Protein AF-A0A840QM75-F1 (afdb_monomer_lite)

pLDDT: mean 70.47, std 17.27, range [31.11, 94.31]

Structure (mmCIF, N/CA/C/O backbone):
data_AF-A0A840QM75-F1
#
_entry.id   AF-A0A840QM75-F1
#
loop_
_atom_site.group_PDB
_atom_site.id
_atom_site.type_symbol
_atom_site.label_atom_id
_atom_site.label_alt_id
_atom_site.label_comp_id
_atom_site.label_asym_id
_atom_site.label_entity_id
_atom_site.label_seq_id
_atom_site.pdbx_PDB_ins_code
_atom_site.Cartn_x
_atom_site.Cartn_y
_atom_site.Cartn_z
_atom_site.occupancy
_atom_site.B_iso_or_equiv
_atom_site.auth_seq_id
_atom_site.auth_comp_id
_atom_site.auth_asym_id
_atom_site.auth_atom_id
_atom_site.pdbx_PDB_model_num
ATOM 1 N N . MET A 1 1 ? 11.261 9.818 5.698 1.00 54.28 1 MET A N 1
ATOM 2 C CA . MET A 1 1 ? 11.121 9.812 4.223 1.00 54.28 1 MET A CA 1
ATOM 3 C C . MET A 1 1 ? 12.035 8.718 3.693 1.00 54.28 1 MET A C 1
ATOM 5 O O . MET A 1 1 ? 13.195 8.725 4.080 1.00 54.28 1 MET A O 1
ATOM 9 N N . GLY A 1 2 ? 11.526 7.773 2.901 1.00 76.62 2 GLY A N 1
ATOM 10 C CA . GLY A 1 2 ? 12.298 6.655 2.336 1.00 76.62 2 GLY A CA 1
ATOM 11 C C . GLY A 1 2 ? 11.976 6.458 0.852 1.00 76.62 2 GLY A C 1
ATOM 12 O O . GLY A 1 2 ? 10.960 6.966 0.381 1.00 76.62 2 GLY A O 1
ATOM 13 N N . GLU A 1 3 ? 12.840 5.756 0.117 1.00 79.50 3 GLU A N 1
ATOM 14 C CA . GLU A 1 3 ? 12.657 5.434 -1.305 1.00 79.50 3 GLU A CA 1
ATOM 15 C C . GLU A 1 3 ? 12.757 3.918 -1.502 1.00 79.50 3 GLU A C 1
ATOM 17 O O . GLU A 1 3 ? 13.750 3.307 -1.110 1.00 79.50 3 GLU A O 1
ATOM 22 N N . ALA A 1 4 ? 11.742 3.316 -2.125 1.00 74.31 4 ALA A N 1
ATOM 23 C CA . ALA A 1 4 ? 11.781 1.917 -2.533 1.00 74.31 4 ALA A CA 1
ATOM 24 C C . ALA A 1 4 ? 12.223 1.822 -3.996 1.00 74.31 4 ALA A C 1
ATOM 26 O O . ALA A 1 4 ? 11.721 2.548 -4.856 1.00 74.31 4 ALA A O 1
ATOM 27 N N . LYS A 1 5 ? 13.144 0.899 -4.293 1.00 66.38 5 LYS A N 1
ATOM 28 C CA . LYS A 1 5 ? 13.636 0.677 -5.665 1.00 66.38 5 LYS A CA 1
ATOM 29 C C . LYS A 1 5 ? 12.573 0.069 -6.581 1.00 66.38 5 LYS A C 1
ATOM 31 O O . LYS A 1 5 ? 12.618 0.270 -7.791 1.00 66.38 5 LYS A O 1
ATOM 36 N N . THR A 1 6 ? 11.646 -0.695 -6.014 1.00 67.06 6 THR A N 1
ATOM 37 C CA . THR A 1 6 ? 10.520 -1.320 -6.713 1.00 67.06 6 THR A CA 1
ATOM 38 C C . THR A 1 6 ? 9.292 -1.271 -5.806 1.00 67.06 6 THR A C 1
ATOM 40 O O . THR A 1 6 ? 9.453 -1.105 -4.594 1.00 67.06 6 THR A O 1
ATOM 43 N N . PRO A 1 7 ? 8.074 -1.461 -6.348 1.00 66.25 7 PRO A N 1
ATOM 44 C CA . PRO A 1 7 ? 6.885 -1.585 -5.518 1.00 66.25 7 PRO A CA 1
ATOM 45 C C . PRO A 1 7 ? 7.049 -2.650 -4.431 1.00 66.25 7 PRO A C 1
ATOM 47 O O . PRO A 1 7 ? 6.578 -2.445 -3.322 1.00 66.25 7 PRO A O 1
ATOM 50 N N . PHE A 1 8 ? 7.726 -3.770 -4.724 1.00 68.38 8 PHE A N 1
ATOM 51 C CA . PHE A 1 8 ? 7.884 -4.903 -3.798 1.00 68.38 8 PHE A CA 1
ATOM 52 C C . PHE A 1 8 ? 8.501 -4.474 -2.459 1.00 68.38 8 PHE A C 1
ATOM 54 O O . PHE A 1 8 ? 7.972 -4.795 -1.400 1.00 68.38 8 PHE A O 1
ATOM 61 N N . TYR A 1 9 ? 9.530 -3.626 -2.519 1.00 78.25 9 TYR A N 1
ATOM 62 C CA . TYR A 1 9 ? 10.220 -3.077 -1.350 1.00 78.25 9 TYR A CA 1
ATOM 63 C C . TYR A 1 9 ? 9.449 -1.951 -0.632 1.00 78.25 9 TYR A C 1
ATOM 65 O O . TYR A 1 9 ? 9.949 -1.384 0.336 1.00 78.25 9 TYR A O 1
ATOM 73 N N . LEU A 1 10 ? 8.237 -1.583 -1.075 1.00 83.88 10 LEU A N 1
ATOM 74 C CA . LEU A 1 10 ? 7.395 -0.642 -0.322 1.00 83.88 10 LEU A CA 1
ATOM 75 C C . LEU A 1 10 ? 6.934 -1.243 1.005 1.00 83.88 10 LEU A C 1
ATOM 77 O O . LEU A 1 10 ? 6.820 -0.511 1.987 1.00 83.88 10 LEU A O 1
ATOM 81 N N . CYS A 1 11 ? 6.691 -2.555 1.042 1.00 86.75 11 CYS A N 1
ATOM 82 C CA . CYS A 1 11 ? 6.293 -3.240 2.268 1.00 86.75 11 CYS A CA 1
ATOM 83 C C . CYS A 1 11 ? 7.378 -3.119 3.344 1.00 86.75 11 CYS A C 1
ATOM 85 O O . CYS A 1 11 ? 7.044 -2.896 4.507 1.00 86.75 11 CYS A O 1
ATOM 87 N N . ASP A 1 12 ? 8.650 -3.139 2.939 1.00 87.94 12 ASP A N 1
ATOM 88 C CA . ASP A 1 12 ? 9.770 -3.021 3.872 1.00 87.94 12 ASP A CA 1
ATOM 89 C C . ASP A 1 12 ? 9.846 -1.647 4.537 1.00 87.94 12 ASP A C 1
ATOM 91 O O . ASP A 1 12 ? 10.151 -1.502 5.718 1.00 87.94 12 ASP A O 1
ATOM 95 N N . LEU A 1 13 ? 9.509 -0.606 3.775 1.00 89.50 13 LEU A N 1
ATOM 96 C CA . LEU A 1 13 ? 9.488 0.764 4.281 1.00 89.50 13 LEU A CA 1
ATOM 97 C C . LEU A 1 13 ? 8.277 1.053 5.169 1.00 89.50 13 LEU A C 1
ATOM 99 O O . LEU A 1 13 ? 8.357 1.904 6.056 1.00 89.50 13 LEU A O 1
ATOM 103 N N . ILE A 1 14 ? 7.134 0.433 4.873 1.00 90.69 14 ILE A N 1
ATOM 104 C CA . ILE A 1 14 ? 5.858 0.770 5.510 1.00 90.69 14 ILE A CA 1
ATOM 105 C C . ILE A 1 14 ? 5.626 -0.098 6.744 1.00 90.69 14 ILE A C 1
ATOM 107 O O . ILE A 1 14 ? 5.245 0.444 7.786 1.00 90.69 14 ILE A O 1
ATOM 111 N N . PHE A 1 15 ? 5.849 -1.410 6.631 1.00 91.00 15 PHE A N 1
ATOM 112 C CA . PHE A 1 15 ? 5.485 -2.397 7.646 1.00 91.00 15 PHE A CA 1
ATOM 113 C C . PHE A 1 15 ? 6.669 -2.827 8.514 1.00 91.00 15 PHE A C 1
ATOM 115 O O . PHE A 1 15 ? 6.565 -2.715 9.734 1.00 91.00 15 PHE A O 1
ATOM 122 N N . HIS A 1 16 ? 7.766 -3.307 7.920 1.00 90.94 16 HIS A N 1
ATOM 123 C CA . HIS A 1 16 ? 8.949 -3.782 8.653 1.00 90.94 16 HIS A CA 1
ATOM 124 C C . HIS A 1 16 ? 10.148 -3.966 7.714 1.00 90.94 16 HIS A C 1
ATOM 126 O O . HIS A 1 16 ? 9.944 -4.489 6.634 1.00 90.94 16 HIS A O 1
ATOM 132 N N . GLU A 1 17 ? 11.380 -3.644 8.120 1.00 88.50 17 GLU A N 1
ATOM 133 C CA . GLU A 1 17 ? 12.551 -3.654 7.218 1.00 88.50 17 GLU A CA 1
ATOM 134 C C . GLU A 1 17 ? 12.818 -4.993 6.501 1.00 88.50 17 GLU A C 1
ATOM 136 O O . GLU A 1 17 ? 13.170 -4.978 5.327 1.00 88.50 17 GLU A O 1
ATOM 141 N N . ASP A 1 18 ? 12.553 -6.123 7.161 1.00 84.81 18 ASP A N 1
ATOM 142 C CA . ASP A 1 18 ? 12.696 -7.478 6.595 1.00 84.81 18 ASP A CA 1
ATOM 143 C C . ASP A 1 18 ? 11.363 -8.099 6.116 1.00 84.81 18 ASP A C 1
ATOM 145 O O . ASP A 1 18 ? 11.198 -9.324 6.089 1.00 84.81 18 ASP A O 1
ATOM 149 N N . PHE A 1 19 ? 10.344 -7.289 5.808 1.00 86.88 19 PHE A N 1
ATOM 150 C CA . PHE A 1 19 ? 9.016 -7.810 5.457 1.00 86.88 19 PHE A CA 1
ATOM 151 C C . PHE A 1 19 ? 9.061 -8.698 4.207 1.00 86.88 19 PHE A C 1
ATOM 153 O O . PHE A 1 19 ? 8.427 -9.753 4.171 1.00 86.88 19 PHE A O 1
ATOM 160 N N . THR A 1 20 ? 9.810 -8.290 3.186 1.00 81.25 20 THR A N 1
ATOM 161 C CA . THR A 1 20 ? 9.957 -9.028 1.929 1.00 81.25 20 THR A CA 1
ATOM 162 C C . THR A 1 20 ? 10.817 -10.283 2.051 1.00 81.25 20 THR A C 1
ATOM 164 O O . THR A 1 20 ? 10.651 -11.191 1.236 1.00 81.25 20 THR A O 1
ATOM 167 N N . ASP A 1 21 ? 11.668 -10.363 3.077 1.00 80.31 21 ASP A N 1
ATOM 168 C CA . ASP A 1 21 ? 12.481 -11.543 3.392 1.00 80.31 21 ASP A CA 1
ATOM 169 C C . ASP A 1 21 ? 11.693 -12.600 4.184 1.00 80.31 21 ASP A C 1
ATOM 171 O O . ASP A 1 21 ? 12.084 -13.767 4.257 1.00 80.31 21 ASP A O 1
ATOM 175 N N . CYS A 1 22 ? 10.554 -12.220 4.767 1.00 78.38 22 CYS A N 1
ATOM 176 C CA . CYS A 1 22 ? 9.654 -13.169 5.404 1.00 78.38 22 CYS A CA 1
ATOM 177 C C . CYS A 1 22 ? 8.962 -14.026 4.331 1.00 78.38 22 CYS A C 1
ATOM 179 O O . CYS A 1 22 ? 8.285 -13.499 3.455 1.00 78.38 22 CYS A O 1
ATOM 181 N N . GLU A 1 23 ? 9.063 -15.352 4.419 1.00 73.62 23 GLU A N 1
ATOM 182 C CA . GLU A 1 23 ? 8.322 -16.266 3.530 1.00 73.62 23 GLU A CA 1
ATOM 183 C C . GLU A 1 23 ? 6.980 -16.722 4.133 1.00 73.62 23 GLU A C 1
ATOM 185 O O . GLU A 1 23 ? 6.118 -17.242 3.423 1.00 73.62 23 GLU A O 1
ATOM 190 N N . ASP A 1 24 ? 6.797 -16.539 5.446 1.00 80.44 24 ASP A N 1
ATOM 191 C CA . ASP A 1 24 ? 5.627 -17.011 6.185 1.00 80.44 24 ASP A CA 1
ATOM 192 C C . ASP A 1 24 ? 4.460 -15.999 6.149 1.00 80.44 24 ASP A C 1
ATOM 194 O O . ASP A 1 24 ? 4.571 -14.898 6.704 1.00 80.44 24 ASP A O 1
ATOM 198 N N . PRO A 1 25 ? 3.294 -16.371 5.582 1.00 77.00 25 PRO A N 1
ATOM 199 C CA . PRO A 1 25 ? 2.142 -15.478 5.503 1.00 77.00 25 PRO A CA 1
ATOM 200 C C . PRO A 1 25 ? 1.595 -15.045 6.865 1.00 77.00 25 PRO A C 1
ATOM 202 O O . PRO A 1 25 ? 1.055 -13.947 6.976 1.00 77.00 25 PRO A O 1
ATOM 205 N N . VAL A 1 26 ? 1.700 -15.879 7.908 1.00 82.69 26 VAL A N 1
ATOM 206 C CA . VAL A 1 26 ? 1.201 -15.513 9.247 1.00 82.69 26 VAL A CA 1
ATOM 207 C C . VAL A 1 26 ? 2.016 -14.355 9.809 1.00 82.69 26 VAL A C 1
ATOM 209 O O . VAL A 1 26 ? 1.450 -13.378 10.300 1.00 82.69 26 VAL A O 1
ATOM 212 N N . THR A 1 27 ? 3.335 -14.430 9.666 1.00 83.50 27 THR A N 1
ATOM 213 C CA . THR A 1 27 ? 4.270 -13.375 10.058 1.00 83.50 27 THR A CA 1
ATOM 214 C C . THR A 1 27 ? 3.973 -12.072 9.317 1.00 83.50 27 THR A C 1
ATOM 216 O O . THR A 1 27 ? 3.893 -11.023 9.957 1.00 83.50 27 THR A O 1
ATOM 219 N N . TRP A 1 28 ? 3.684 -12.122 8.009 1.00 83.38 28 TRP A N 1
ATOM 220 C CA . TRP A 1 28 ? 3.250 -10.938 7.250 1.00 83.38 28 TRP A CA 1
ATOM 221 C C . TRP A 1 28 ? 2.020 -10.270 7.855 1.00 83.38 28 TRP A C 1
ATOM 223 O O . TRP A 1 28 ? 2.021 -9.056 8.064 1.00 83.38 28 TRP A O 1
ATOM 233 N N . TYR A 1 29 ? 0.978 -11.048 8.162 1.00 85.31 29 TYR A N 1
ATOM 234 C CA . TYR A 1 29 ? -0.235 -10.501 8.767 1.00 85.31 29 TYR A CA 1
ATOM 235 C C . TYR A 1 29 ? 0.043 -9.870 10.126 1.00 85.31 29 TYR A C 1
ATOM 237 O O . TYR A 1 29 ? -0.463 -8.784 10.391 1.00 85.31 29 TYR A O 1
ATOM 245 N N . VAL A 1 30 ? 0.854 -10.504 10.976 1.00 88.00 30 VAL A N 1
ATOM 246 C CA . VAL A 1 30 ? 1.191 -9.958 12.300 1.00 88.00 30 VAL A CA 1
ATOM 247 C C . VAL A 1 30 ? 1.934 -8.627 12.173 1.00 88.00 30 VAL A C 1
ATOM 249 O O . VAL A 1 30 ? 1.530 -7.647 12.801 1.00 88.00 30 VAL A O 1
ATOM 252 N N . LEU A 1 31 ? 2.976 -8.566 11.337 1.00 90.38 31 LEU A N 1
ATOM 253 C CA . LEU A 1 31 ? 3.756 -7.344 11.108 1.00 90.38 31 LEU A CA 1
ATOM 254 C C . LEU A 1 31 ? 2.877 -6.218 10.554 1.00 90.38 31 LEU A C 1
ATOM 256 O O . LEU A 1 31 ? 2.885 -5.100 11.071 1.00 90.38 31 LEU A O 1
ATOM 260 N N . MET A 1 32 ? 2.065 -6.533 9.546 1.00 91.12 32 MET A N 1
ATOM 261 C CA . MET A 1 32 ? 1.150 -5.583 8.928 1.00 91.12 32 MET A CA 1
ATOM 262 C C . MET A 1 32 ? 0.103 -5.083 9.928 1.00 91.12 32 MET A C 1
ATOM 264 O O . MET A 1 32 ? -0.016 -3.879 10.121 1.00 91.12 32 MET A O 1
ATOM 268 N N . ILE A 1 33 ? -0.627 -5.970 10.612 1.00 91.50 33 ILE A N 1
ATOM 269 C CA . ILE A 1 33 ? -1.680 -5.585 11.565 1.00 91.50 33 ILE A CA 1
ATOM 270 C C . ILE A 1 33 ? -1.129 -4.720 12.694 1.00 91.50 33 ILE A C 1
ATOM 272 O O . ILE A 1 33 ? -1.751 -3.712 13.032 1.00 91.50 33 ILE A O 1
ATOM 276 N N . ASN A 1 34 ? 0.031 -5.069 13.256 1.00 92.44 34 ASN A N 1
ATOM 277 C CA . ASN A 1 34 ? 0.660 -4.258 14.298 1.00 92.44 34 ASN A CA 1
ATOM 278 C C . ASN A 1 34 ? 0.951 -2.847 13.787 1.00 92.44 34 ASN A C 1
ATOM 280 O O . ASN A 1 34 ? 0.574 -1.867 14.425 1.00 92.44 34 ASN A O 1
ATOM 284 N N . ARG A 1 35 ? 1.508 -2.731 12.581 1.00 94.25 35 ARG A N 1
ATOM 285 C CA . ARG A 1 35 ? 1.777 -1.426 11.985 1.00 94.25 35 ARG A CA 1
ATOM 286 C C . ARG A 1 35 ? 0.509 -0.625 11.690 1.00 94.25 35 ARG A C 1
ATOM 288 O O . ARG A 1 35 ? 0.469 0.580 11.921 1.00 94.25 35 ARG A O 1
ATOM 295 N N . LEU A 1 36 ? -0.538 -1.268 11.178 1.00 94.31 36 LEU A N 1
ATOM 296 C CA . LEU A 1 36 ? -1.817 -0.604 10.910 1.00 94.31 36 LEU A CA 1
ATOM 297 C C . LEU A 1 36 ? -2.470 -0.104 12.206 1.00 94.31 36 LEU A C 1
ATOM 299 O O . LEU A 1 36 ? -3.080 0.966 12.207 1.00 94.31 36 LEU A O 1
ATOM 303 N N . ARG A 1 37 ? -2.298 -0.830 13.319 1.00 93.19 37 ARG A N 1
ATOM 304 C CA . ARG A 1 37 ? -2.719 -0.376 14.652 1.00 93.19 37 ARG A CA 1
ATOM 305 C C . ARG A 1 37 ? -1.968 0.878 15.093 1.00 93.19 37 ARG A C 1
ATOM 307 O O . ARG A 1 37 ? -2.617 1.773 15.623 1.00 93.19 37 ARG A O 1
ATOM 314 N N . ASP A 1 38 ? -0.672 1.008 14.806 1.00 92.94 38 ASP A N 1
ATOM 315 C CA . ASP A 1 38 ? 0.080 2.243 15.094 1.00 92.94 38 ASP A CA 1
ATOM 316 C C . ASP A 1 38 ? -0.483 3.454 14.328 1.00 92.94 38 ASP A C 1
ATOM 318 O O . ASP A 1 38 ? -0.658 4.543 14.890 1.00 92.94 38 ASP A O 1
ATOM 322 N N . PHE A 1 39 ? -0.807 3.272 13.041 1.00 92.50 39 PHE A N 1
ATOM 323 C CA . PHE A 1 39 ? -1.455 4.314 12.233 1.00 92.50 39 PHE A CA 1
ATOM 324 C C . PHE A 1 39 ? -2.821 4.698 12.813 1.00 92.50 39 PHE A C 1
ATOM 326 O O . PHE A 1 39 ? -3.123 5.883 12.964 1.00 92.50 39 PHE A O 1
ATOM 333 N N . ALA A 1 40 ? -3.625 3.705 13.194 1.00 91.12 40 ALA A N 1
ATOM 334 C CA . ALA A 1 40 ? -4.932 3.919 13.803 1.00 91.12 40 ALA A CA 1
ATOM 335 C C . ALA A 1 40 ? -4.835 4.617 15.173 1.00 91.12 40 ALA A C 1
ATOM 337 O O . ALA A 1 40 ? -5.616 5.525 15.460 1.00 91.12 40 ALA A O 1
ATOM 338 N N . ALA A 1 41 ? -3.848 4.264 15.999 1.00 88.38 41 ALA A N 1
ATOM 339 C CA . ALA A 1 41 ? -3.582 4.930 17.273 1.00 88.38 41 ALA A CA 1
ATOM 340 C C . ALA A 1 41 ? -3.219 6.409 17.067 1.00 88.38 41 ALA A C 1
ATOM 342 O O . ALA A 1 41 ? -3.746 7.277 17.759 1.00 88.38 41 ALA A O 1
ATOM 343 N N . THR A 1 42 ? -2.411 6.714 16.048 1.00 88.06 42 THR A N 1
ATOM 344 C CA . THR A 1 42 ? -2.087 8.102 15.672 1.00 88.06 42 THR A CA 1
ATOM 345 C C . THR A 1 42 ? -3.341 8.880 15.249 1.00 88.06 42 THR A C 1
ATOM 347 O O . THR A 1 42 ? -3.502 10.040 15.616 1.00 88.06 42 THR A O 1
ATOM 350 N N . ALA A 1 43 ? -4.264 8.246 14.518 1.00 86.88 43 ALA A N 1
ATOM 351 C CA . ALA A 1 43 ? -5.556 8.846 14.164 1.00 86.88 43 ALA A CA 1
ATOM 352 C C . ALA A 1 43 ? -6.433 9.114 15.397 1.00 86.88 43 ALA A C 1
ATOM 354 O O . ALA A 1 43 ? -7.102 10.140 15.484 1.00 86.88 43 ALA A O 1
ATOM 355 N N . SER A 1 44 ? -6.386 8.206 16.372 1.00 83.56 44 SER A N 1
ATOM 356 C CA . SER A 1 44 ? -7.158 8.307 17.615 1.00 83.56 44 SER A CA 1
ATOM 357 C C . SER A 1 44 ? -6.729 9.514 18.444 1.00 83.56 44 SER A C 1
ATOM 359 O O . SER A 1 44 ? -7.572 10.191 19.024 1.00 83.56 44 SER A O 1
ATOM 361 N N . MET A 1 45 ? -5.432 9.852 18.430 1.00 83.50 45 MET A N 1
ATOM 362 C CA . MET A 1 45 ? -4.927 11.098 19.024 1.00 83.50 45 MET A CA 1
ATOM 363 C C . MET A 1 45 ? -5.531 12.351 18.370 1.00 83.50 45 MET A C 1
ATOM 365 O O . MET A 1 45 ? -5.636 13.387 19.018 1.00 83.50 45 MET A O 1
ATOM 369 N N . ASN A 1 46 ? -5.969 12.249 17.112 1.00 83.50 46 ASN A N 1
ATOM 370 C CA . ASN A 1 46 ? -6.684 13.297 16.382 1.00 83.50 46 ASN A CA 1
ATOM 371 C C . ASN A 1 46 ? -8.211 13.144 16.469 1.00 83.50 46 ASN A C 1
ATOM 373 O O . ASN A 1 46 ? -8.923 13.708 15.641 1.00 83.50 46 ASN A O 1
ATOM 377 N N . GLN A 1 47 ? -8.714 12.371 17.440 1.00 85.56 47 GLN A N 1
ATOM 378 C CA . GLN A 1 47 ? -10.142 12.109 17.640 1.00 85.56 47 GLN A CA 1
ATOM 379 C C . GLN A 1 47 ? -10.820 11.389 16.458 1.00 85.56 47 GLN A C 1
ATOM 381 O O . GLN A 1 47 ? -12.039 11.453 16.294 1.00 85.56 47 GLN A O 1
ATOM 386 N N . GLU A 1 48 ? -10.058 10.682 15.621 1.00 88.50 48 GLU A N 1
ATOM 387 C CA . GLU A 1 48 ? -10.601 9.925 14.496 1.00 88.50 48 GLU A CA 1
ATOM 388 C C . GLU A 1 48 ? -10.781 8.442 14.851 1.00 88.50 48 GLU A C 1
ATOM 390 O O . GLU A 1 48 ? -9.852 7.750 15.275 1.00 88.50 48 GLU A O 1
ATOM 395 N N . ARG A 1 49 ? -11.982 7.919 14.602 1.00 89.50 49 ARG A N 1
ATOM 396 C CA . ARG A 1 49 ? -12.281 6.491 14.606 1.00 89.50 49 ARG A CA 1
ATOM 397 C C . ARG A 1 49 ? -11.748 5.831 13.344 1.00 89.50 49 ARG A C 1
ATOM 399 O O . ARG A 1 49 ? -12.024 6.274 12.221 1.00 89.50 49 ARG A O 1
ATOM 406 N N . VAL A 1 50 ? -11.043 4.730 13.547 1.00 91.81 50 VAL A N 1
ATOM 407 C CA . VAL A 1 50 ? -10.449 3.894 12.514 1.00 91.81 50 VAL A CA 1
ATOM 408 C C . VAL A 1 50 ? -10.830 2.449 12.786 1.00 91.81 50 VAL A C 1
ATOM 410 O O . VAL A 1 50 ? -10.648 1.942 13.892 1.00 91.81 50 VAL A O 1
ATOM 413 N N . LEU A 1 51 ? -11.334 1.785 11.753 1.00 92.44 51 LEU A N 1
ATOM 414 C CA . LEU A 1 51 ? -11.602 0.356 11.741 1.00 92.44 51 LEU A CA 1
ATOM 415 C C . LEU A 1 51 ? -10.527 -0.343 10.918 1.00 92.44 51 LEU A C 1
ATOM 417 O O . LEU A 1 51 ? -10.244 0.070 9.791 1.00 92.44 51 LEU A O 1
ATOM 421 N N . ILE A 1 52 ? -9.965 -1.422 11.454 1.00 91.81 52 ILE A N 1
ATOM 422 C CA . ILE A 1 52 ? -9.043 -2.292 10.722 1.00 91.81 52 ILE A CA 1
ATOM 423 C C . ILE A 1 52 ? -9.730 -3.630 10.496 1.00 91.81 52 ILE A C 1
ATOM 425 O O . ILE A 1 52 ? -10.139 -4.298 11.449 1.00 91.81 52 ILE A O 1
ATOM 429 N N . TYR A 1 53 ? -9.824 -4.020 9.231 1.00 89.31 53 TYR A N 1
ATOM 430 C CA . TYR A 1 53 ? -10.335 -5.319 8.815 1.00 89.31 53 TYR A CA 1
ATOM 431 C C . TYR A 1 53 ? -9.198 -6.215 8.345 1.00 89.31 53 TYR A C 1
ATOM 433 O O . TYR A 1 53 ? -8.267 -5.744 7.696 1.00 89.31 53 TYR A O 1
ATOM 441 N N . ASP A 1 54 ? -9.296 -7.506 8.625 1.00 84.12 54 ASP A N 1
ATOM 442 C CA . ASP A 1 54 ? -8.490 -8.545 7.992 1.00 84.12 54 ASP A CA 1
ATOM 443 C C . ASP A 1 54 ? -9.352 -9.379 7.021 1.00 84.12 54 ASP A C 1
ATOM 445 O O . ASP A 1 54 ? -10.466 -9.001 6.646 1.00 84.12 54 ASP A O 1
ATOM 449 N N . ALA A 1 55 ? -8.839 -10.534 6.589 1.00 74.19 55 ALA A N 1
ATOM 450 C CA . ALA A 1 55 ? -9.581 -11.457 5.733 1.00 74.19 55 ALA A CA 1
ATOM 451 C C . ALA A 1 55 ? -10.821 -12.088 6.397 1.00 74.19 55 ALA A C 1
ATOM 453 O O . ALA A 1 55 ? -11.685 -12.612 5.693 1.00 74.19 55 ALA A O 1
ATOM 454 N N . LYS A 1 56 ? -10.910 -12.074 7.730 1.00 78.56 56 LYS A N 1
ATOM 455 C CA . LYS A 1 56 ? -11.959 -12.726 8.523 1.00 78.56 56 LYS A CA 1
ATOM 456 C C . LYS A 1 56 ? -12.980 -11.743 9.091 1.00 78.56 56 LYS A C 1
ATOM 458 O O . LYS A 1 56 ? -14.094 -12.163 9.398 1.00 78.56 56 LYS A O 1
ATOM 463 N N . GLY A 1 57 ? -12.647 -10.461 9.206 1.00 81.06 57 GLY A N 1
ATOM 464 C CA . GLY A 1 57 ? -13.571 -9.429 9.662 1.00 81.06 57 GLY A CA 1
ATOM 465 C C . GLY A 1 57 ? -12.873 -8.264 10.351 1.00 81.06 57 GLY A C 1
ATOM 466 O O . GLY A 1 57 ? -11.726 -7.944 10.064 1.00 81.06 57 GLY A O 1
ATOM 467 N N . LEU A 1 58 ? -13.602 -7.592 11.243 1.00 87.00 58 LEU A N 1
ATOM 468 C CA . LEU A 1 58 ? -13.077 -6.486 12.040 1.00 87.00 58 LEU A CA 1
ATOM 469 C C . LEU A 1 58 ? -12.111 -7.026 13.106 1.00 87.00 58 LEU A C 1
ATOM 471 O O . LEU A 1 58 ? -12.496 -7.875 13.908 1.00 87.00 58 LEU A O 1
ATOM 475 N N . VAL A 1 59 ? -10.883 -6.509 13.140 1.00 88.56 59 VAL A N 1
ATOM 476 C CA . VAL A 1 59 ? -9.827 -6.940 14.082 1.00 88.56 59 VAL A CA 1
ATOM 477 C C . VAL A 1 59 ? -9.331 -5.832 15.005 1.00 88.56 59 VAL A C 1
ATOM 479 O O . VAL A 1 59 ? -8.574 -6.094 15.947 1.00 88.56 59 VAL A O 1
ATOM 482 N N . TYR A 1 60 ? -9.718 -4.589 14.728 1.00 89.00 60 TYR A N 1
ATOM 483 C CA . TYR A 1 60 ? -9.417 -3.444 15.575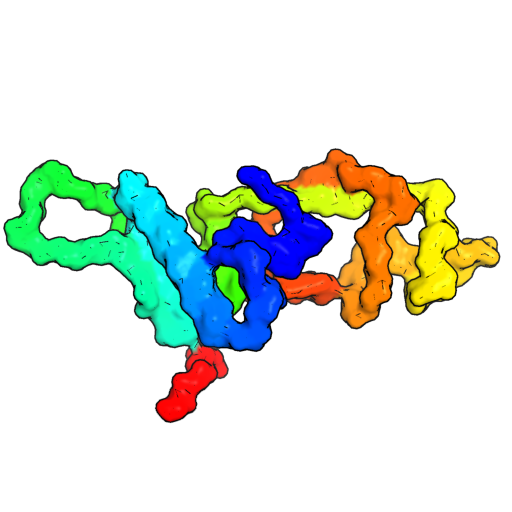 1.00 89.00 60 TYR A CA 1
ATOM 484 C C . TYR A 1 60 ? -10.404 -2.305 15.314 1.00 89.00 60 TYR A C 1
ATOM 486 O O . TYR A 1 60 ? -10.711 -2.006 14.160 1.00 89.00 60 TYR A O 1
ATOM 494 N N . ASP A 1 61 ? -10.860 -1.665 16.384 1.00 89.69 61 ASP A N 1
ATOM 495 C CA . ASP A 1 61 ? -11.686 -0.459 16.368 1.00 89.69 61 ASP A CA 1
ATOM 496 C C . ASP A 1 61 ? -11.105 0.499 17.403 1.00 89.69 61 ASP A C 1
ATOM 498 O O . ASP A 1 61 ? -10.893 0.112 18.553 1.00 89.69 61 ASP A O 1
ATOM 502 N N . THR A 1 62 ? -10.803 1.727 16.990 1.00 86.12 62 THR A N 1
ATOM 503 C CA . THR A 1 62 ? -10.276 2.742 17.907 1.00 86.12 62 THR A CA 1
ATOM 504 C C . THR A 1 62 ? -11.349 3.443 18.719 1.00 86.12 62 THR A C 1
ATOM 506 O O . THR A 1 62 ? -11.010 4.222 19.607 1.00 86.12 62 THR A O 1
ATOM 509 N N . ALA A 1 63 ? -12.632 3.189 18.446 1.00 78.56 63 ALA A N 1
ATOM 510 C CA . ALA A 1 63 ? -13.673 3.556 19.387 1.00 78.56 63 ALA A CA 1
ATOM 511 C C . ALA A 1 63 ? -13.455 2.742 20.665 1.00 78.56 63 ALA A C 1
ATOM 513 O O . ALA A 1 63 ? -13.833 1.573 20.747 1.00 78.56 63 ALA A O 1
ATOM 514 N N . THR A 1 64 ? -12.812 3.354 21.657 1.00 63.75 64 THR A N 1
ATOM 515 C CA . THR A 1 64 ? -12.753 2.802 23.003 1.00 63.75 64 THR A CA 1
ATOM 516 C C . THR A 1 64 ? -14.197 2.537 23.439 1.00 63.75 64 THR A C 1
ATOM 518 O O . THR A 1 64 ? -15.035 3.437 23.311 1.00 63.75 64 THR A O 1
ATOM 521 N N . PRO A 1 65 ? -14.543 1.327 23.903 1.00 50.94 65 PRO A N 1
ATOM 522 C CA . PRO A 1 65 ? -15.848 1.100 24.496 1.00 50.94 65 PRO A CA 1
ATOM 523 C C . PRO A 1 65 ? -15.871 1.844 25.833 1.00 50.94 65 PRO A C 1
ATOM 525 O O . PRO A 1 65 ? -15.438 1.306 26.846 1.00 50.94 65 PRO A O 1
ATOM 528 N N . TYR A 1 66 ? -16.314 3.098 25.829 1.00 50.16 66 TYR A N 1
ATOM 529 C CA . TYR A 1 66 ? -16.650 3.796 27.063 1.00 50.16 66 TYR A CA 1
ATOM 530 C C . TYR A 1 66 ? -18.021 3.300 27.515 1.00 50.16 66 TYR A C 1
ATOM 532 O O . TYR A 1 66 ? -18.984 3.309 26.743 1.00 50.16 66 TYR A O 1
ATOM 540 N N . SER A 1 67 ? -18.090 2.798 28.746 1.00 46.53 67 SER A N 1
ATOM 541 C CA . SER A 1 67 ? -19.350 2.619 29.457 1.00 46.53 67 SER A CA 1
ATOM 542 C C . SER A 1 67 ? -20.056 3.968 29.539 1.00 46.53 67 SER A C 1
ATOM 544 O O . SER A 1 67 ? -19.421 4.971 29.846 1.00 46.53 67 SER A O 1
ATOM 546 N N . ASP A 1 68 ? -21.370 3.998 29.303 1.00 50.25 68 ASP A N 1
ATOM 547 C CA . ASP A 1 68 ? -22.191 5.220 29.378 1.00 50.25 68 ASP A CA 1
ATOM 548 C C . ASP A 1 68 ? -22.112 5.944 30.748 1.00 50.25 68 ASP A C 1
ATOM 550 O O . ASP A 1 68 ? -22.607 7.061 30.874 1.00 50.25 68 ASP A O 1
ATOM 554 N N . GLU A 1 69 ? -21.492 5.328 31.762 1.00 51.91 69 GLU A N 1
ATOM 555 C CA . GLU A 1 69 ? -21.280 5.873 33.108 1.00 51.91 69 GLU A CA 1
ATOM 556 C C . GLU A 1 69 ? -20.091 6.850 33.226 1.00 51.91 69 GLU A C 1
ATOM 558 O O . GLU A 1 69 ? -20.046 7.585 34.208 1.00 51.91 69 GLU A O 1
ATOM 563 N N . ASP A 1 70 ? -19.181 6.913 32.243 1.00 50.56 70 ASP A N 1
ATOM 564 C CA . ASP A 1 70 ? -17.966 7.758 32.300 1.00 50.56 70 ASP A CA 1
ATOM 565 C C . ASP A 1 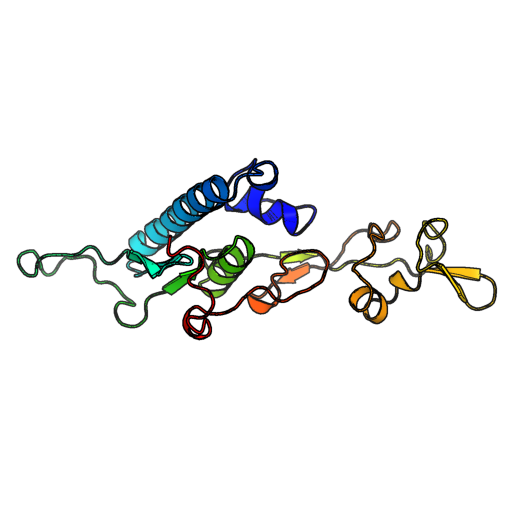70 ? -18.043 9.044 31.451 1.00 50.56 70 ASP A C 1
ATOM 567 O O . ASP A 1 70 ? -17.084 9.809 31.414 1.00 50.56 70 ASP A O 1
ATOM 571 N N . ARG A 1 71 ? -19.188 9.328 30.806 1.00 50.62 71 ARG A N 1
ATOM 572 C CA . ARG A 1 71 ? -19.392 10.532 29.974 1.00 50.62 71 ARG A CA 1
ATOM 573 C C . ARG A 1 71 ? -19.431 11.828 30.793 1.00 50.62 71 ARG A C 1
ATOM 575 O O . ARG A 1 71 ? -20.497 12.408 30.997 1.00 50.62 71 ARG A O 1
ATOM 582 N N . ASP A 1 72 ? -18.267 12.299 31.219 1.00 51.03 72 ASP A N 1
ATOM 583 C CA . ASP A 1 72 ? -18.044 13.693 31.598 1.00 51.03 72 ASP A CA 1
ATOM 584 C C . ASP A 1 72 ? -17.899 14.570 30.333 1.00 51.03 72 ASP A C 1
ATOM 586 O O . ASP A 1 72 ? -17.337 14.155 29.319 1.00 51.03 72 ASP A O 1
ATOM 590 N N . ASP A 1 73 ? -18.398 15.811 30.388 1.00 52.00 73 ASP A N 1
ATOM 591 C CA . ASP A 1 73 ? -18.466 16.784 29.272 1.00 52.00 73 ASP A CA 1
ATOM 592 C C . ASP A 1 73 ? -17.095 17.177 28.650 1.00 52.00 73 ASP A C 1
ATOM 594 O O . ASP A 1 73 ? -17.057 17.893 27.648 1.00 52.00 73 ASP A O 1
ATOM 598 N N . ASP A 1 74 ? -15.977 16.693 29.205 1.00 51.31 74 ASP A N 1
ATOM 599 C CA . ASP A 1 74 ? -14.599 16.919 28.731 1.00 51.31 74 ASP A CA 1
ATOM 600 C C . ASP A 1 74 ? -13.997 15.711 27.967 1.00 51.31 74 ASP A C 1
ATOM 602 O O . ASP A 1 74 ? -12.808 15.704 27.624 1.00 51.31 74 ASP A O 1
ATOM 606 N N . GLU A 1 75 ? -14.786 14.669 27.684 1.00 56.81 75 GLU A N 1
ATOM 607 C CA . GLU A 1 75 ? -14.300 13.467 27.000 1.00 56.81 75 GLU A CA 1
ATOM 608 C C . GLU A 1 75 ? -13.990 13.671 25.504 1.00 56.81 75 GLU A C 1
ATOM 610 O O . GLU A 1 75 ? -14.643 14.425 24.781 1.00 56.81 75 GLU A O 1
ATOM 615 N N . LEU A 1 76 ? -12.972 12.941 25.020 1.00 57.75 76 LEU A N 1
ATOM 616 C CA . LEU A 1 76 ? -12.505 12.925 23.628 1.00 57.75 76 LEU A CA 1
ATOM 617 C C . LEU A 1 76 ? -13.649 12.589 22.654 1.00 57.75 76 LEU A C 1
ATOM 619 O O . LEU A 1 76 ? -13.916 11.428 22.342 1.00 57.75 76 LEU A O 1
ATOM 623 N N . SER A 1 77 ? -14.303 13.620 22.123 1.00 71.69 77 SER A N 1
ATOM 624 C CA . SER A 1 77 ? -15.366 13.469 21.135 1.00 71.69 77 SER A CA 1
ATOM 625 C C . SER A 1 77 ? -14.795 12.966 19.810 1.00 71.69 77 SER A C 1
ATOM 627 O O . SER A 1 77 ? -13.999 13.657 19.180 1.00 71.69 77 SER A O 1
ATOM 629 N N . ILE A 1 78 ? -15.217 11.790 19.351 1.00 80.88 78 ILE A N 1
ATOM 630 C CA . ILE A 1 78 ? -14.788 11.249 18.057 1.00 80.88 78 ILE A CA 1
ATOM 631 C C . ILE A 1 78 ? -15.468 12.019 16.916 1.00 80.88 78 ILE A C 1
ATOM 633 O O . ILE A 1 78 ? -16.694 12.000 16.788 1.00 80.88 78 ILE A O 1
ATOM 637 N N . VAL A 1 79 ? -14.683 12.620 16.022 1.00 84.44 79 VAL A N 1
ATOM 638 C CA . VAL A 1 79 ? -15.197 13.517 14.967 1.00 84.44 79 VAL A CA 1
ATOM 639 C C . VAL A 1 79 ? -15.892 12.789 13.812 1.00 84.44 79 VAL A C 1
ATOM 641 O O . VAL A 1 79 ? -16.745 13.357 13.134 1.00 84.44 79 VAL A O 1
ATOM 644 N N . ASN A 1 80 ? -15.555 11.521 13.573 1.00 84.50 80 ASN A N 1
ATOM 645 C CA . ASN A 1 80 ? -16.064 10.712 12.459 1.00 84.50 80 ASN A CA 1
ATOM 646 C C . ASN A 1 80 ? -16.742 9.416 12.937 1.00 84.50 80 ASN A C 1
ATOM 648 O O . ASN A 1 80 ? -16.668 8.386 12.269 1.00 84.50 80 ASN A O 1
ATOM 652 N N . TYR A 1 81 ? -17.434 9.459 14.079 1.00 80.94 81 TYR A N 1
ATOM 653 C CA . TYR A 1 81 ? -18.035 8.277 14.710 1.00 80.94 81 TYR A CA 1
ATOM 654 C C . TYR A 1 81 ? -18.928 7.452 13.761 1.00 80.94 81 TYR A C 1
ATOM 656 O O . TYR A 1 81 ? -18.816 6.225 13.710 1.00 80.94 81 TYR A O 1
ATOM 664 N N . ASN A 1 82 ? -19.768 8.140 12.975 1.00 79.19 82 ASN A N 1
ATOM 665 C CA . ASN A 1 82 ? -20.707 7.542 12.015 1.00 79.19 82 ASN A CA 1
ATOM 666 C C . ASN A 1 82 ? -20.079 7.205 10.651 1.00 79.19 82 ASN A C 1
ATOM 668 O O . ASN A 1 82 ? -20.708 6.524 9.845 1.00 79.19 82 ASN A O 1
ATOM 672 N N . ASN A 1 83 ? -18.872 7.698 10.368 1.00 84.75 83 ASN A N 1
ATOM 673 C CA . ASN A 1 83 ? -18.160 7.447 9.116 1.00 84.75 83 ASN A CA 1
ATOM 674 C C . ASN A 1 83 ? -16.674 7.178 9.406 1.00 84.75 83 ASN A C 1
ATOM 676 O O . ASN A 1 83 ? -15.819 8.024 9.116 1.00 84.75 83 ASN A O 1
ATOM 680 N N . PRO A 1 84 ? -16.366 6.040 10.049 1.00 88.38 84 PRO A N 1
ATOM 681 C CA . PRO A 1 84 ? -15.005 5.729 10.440 1.00 88.38 84 PRO A CA 1
ATOM 682 C C . PRO A 1 84 ? -14.119 5.518 9.213 1.00 88.38 84 PRO A C 1
ATOM 684 O O . PRO A 1 84 ? -14.571 5.028 8.176 1.00 88.38 84 PRO A O 1
ATOM 687 N N . LYS A 1 85 ? -12.832 5.839 9.350 1.00 90.50 85 LYS A N 1
ATOM 688 C CA . LYS A 1 85 ? -11.837 5.477 8.335 1.00 90.50 85 LYS A CA 1
ATOM 689 C C . LYS A 1 85 ? -11.656 3.966 8.345 1.00 90.50 85 LYS A C 1
ATOM 691 O O . LYS A 1 85 ? -11.599 3.363 9.416 1.00 90.50 85 LYS A O 1
ATOM 696 N N . VAL A 1 86 ? -11.556 3.351 7.171 1.00 90.44 86 VAL A N 1
ATOM 697 C CA . VAL A 1 86 ? -11.451 1.891 7.050 1.00 90.44 86 VAL A CA 1
ATOM 698 C C . VAL A 1 86 ? -10.122 1.515 6.414 1.00 90.44 86 VAL A C 1
ATOM 700 O O . VAL A 1 86 ? -9.870 1.817 5.249 1.00 90.44 86 VAL A O 1
ATOM 703 N N . ILE A 1 87 ? -9.300 0.808 7.183 1.00 91.75 87 ILE A N 1
ATOM 704 C CA . ILE A 1 87 ? -8.024 0.242 6.750 1.00 91.75 87 ILE A CA 1
ATOM 705 C C . ILE A 1 87 ? -8.202 -1.265 6.557 1.00 91.75 87 ILE A C 1
ATOM 707 O O . ILE A 1 87 ? -8.874 -1.935 7.344 1.00 91.75 87 ILE A O 1
ATOM 711 N N . ASP A 1 88 ? -7.607 -1.805 5.500 1.00 87.25 88 ASP A N 1
ATOM 712 C CA . ASP A 1 88 ? -7.871 -3.165 5.045 1.00 87.25 88 ASP A CA 1
ATOM 713 C C . ASP A 1 88 ? -6.583 -3.975 4.901 1.00 87.25 88 ASP A C 1
ATOM 715 O O . ASP A 1 88 ? -5.767 -3.722 4.022 1.00 87.25 88 ASP A O 1
ATOM 719 N N . ALA A 1 89 ? -6.423 -4.970 5.764 1.00 86.56 89 ALA A N 1
ATOM 720 C CA . ALA A 1 89 ? -5.221 -5.771 5.933 1.00 86.56 89 ALA A CA 1
ATOM 721 C C . ALA A 1 89 ? -5.301 -7.145 5.251 1.00 86.56 89 ALA A C 1
ATOM 723 O O . ALA A 1 89 ? -4.637 -8.084 5.677 1.00 86.56 89 ALA A O 1
ATOM 724 N N . TYR A 1 90 ? -6.148 -7.316 4.236 1.00 81.94 90 TYR A N 1
ATOM 725 C CA . TYR A 1 90 ? -6.287 -8.603 3.537 1.00 81.94 90 TYR A CA 1
ATOM 726 C C . TYR A 1 90 ? -5.006 -9.081 2.859 1.00 81.94 90 TYR A C 1
ATOM 728 O O . TYR A 1 90 ? -4.722 -10.271 2.831 1.00 81.94 90 TYR A O 1
ATOM 736 N N . ASP A 1 91 ? -4.243 -8.153 2.297 1.00 84.00 91 ASP A N 1
ATOM 737 C CA . ASP A 1 91 ? -2.933 -8.408 1.722 1.00 84.00 91 ASP A CA 1
ATOM 738 C C . ASP A 1 91 ? -2.102 -7.113 1.782 1.00 84.00 91 ASP A C 1
ATOM 740 O O . ASP A 1 91 ? -2.684 -6.029 1.926 1.00 84.00 91 ASP A O 1
ATOM 744 N N . PRO A 1 92 ? -0.765 -7.192 1.652 1.00 84.06 92 PRO A N 1
ATOM 745 C CA . PRO A 1 92 ? 0.114 -6.037 1.838 1.00 84.06 92 PRO A CA 1
ATOM 746 C C . PRO A 1 92 ? -0.229 -4.846 0.936 1.00 84.06 92 PRO A C 1
ATOM 748 O O . PRO A 1 92 ? -0.139 -3.692 1.349 1.00 84.06 92 PRO A O 1
ATOM 751 N N . TRP A 1 93 ? -0.679 -5.100 -0.289 1.00 84.56 93 TRP A N 1
ATOM 752 C CA . TRP A 1 93 ? -0.968 -4.052 -1.266 1.00 84.56 93 TRP A CA 1
ATOM 753 C C . TRP A 1 93 ? -2.320 -3.420 -1.033 1.00 84.56 93 TRP A C 1
ATOM 755 O O . TRP A 1 93 ? -2.457 -2.205 -1.163 1.00 84.56 93 TRP A O 1
ATOM 765 N N . THR A 1 94 ? -3.309 -4.226 -0.651 1.00 85.00 94 THR A N 1
ATOM 766 C CA . THR A 1 94 ? -4.590 -3.686 -0.200 1.00 85.00 94 THR A CA 1
ATOM 767 C C . THR A 1 94 ? -4.408 -2.831 1.056 1.00 85.00 94 THR A C 1
ATOM 769 O O . THR A 1 94 ? -4.993 -1.748 1.135 1.00 85.00 94 THR A O 1
ATOM 772 N N . ALA A 1 95 ? -3.519 -3.228 1.968 1.00 89.56 95 ALA A N 1
ATOM 773 C CA . ALA A 1 95 ? -3.170 -2.424 3.134 1.00 89.56 95 ALA A CA 1
ATOM 774 C C . ALA A 1 95 ? -2.542 -1.089 2.736 1.00 89.56 95 ALA A C 1
ATOM 776 O O . ALA A 1 95 ? -3.053 -0.041 3.134 1.00 89.56 95 ALA A O 1
ATOM 777 N N . ILE A 1 96 ? -1.521 -1.097 1.875 1.00 90.75 96 ILE A N 1
ATOM 778 C CA . ILE A 1 96 ? -0.905 0.132 1.346 1.00 90.75 96 ILE A CA 1
ATOM 779 C C . ILE A 1 96 ? -1.952 1.025 0.666 1.00 90.75 96 ILE A C 1
ATOM 781 O O . ILE A 1 96 ? -2.035 2.217 0.957 1.00 90.75 96 ILE A O 1
ATOM 785 N N . ALA A 1 97 ? -2.791 0.461 -0.202 1.00 88.94 97 ALA A N 1
ATOM 786 C CA . ALA A 1 97 ? -3.836 1.203 -0.898 1.00 88.94 97 ALA A CA 1
ATOM 787 C C . ALA A 1 97 ? -4.859 1.824 0.064 1.00 88.94 97 ALA A C 1
ATOM 789 O O . ALA A 1 97 ? -5.259 2.975 -0.122 1.00 88.94 97 ALA A O 1
ATOM 790 N N . SER A 1 98 ? -5.256 1.099 1.113 1.00 90.94 98 SER A N 1
ATOM 791 C CA . SER A 1 98 ? -6.160 1.621 2.141 1.00 90.94 98 SER A CA 1
ATOM 792 C C . SER A 1 98 ? -5.527 2.770 2.934 1.00 90.94 98 SER A C 1
ATOM 794 O O . SER A 1 98 ? -6.181 3.788 3.154 1.00 90.94 98 SER A O 1
ATOM 796 N N . LEU A 1 99 ? -4.229 2.685 3.251 1.00 92.94 99 LEU A N 1
ATOM 797 C CA . LEU A 1 99 ? -3.488 3.770 3.901 1.00 92.94 99 LEU A CA 1
ATOM 798 C C . LEU A 1 99 ? -3.406 5.028 3.022 1.00 92.94 99 LEU A C 1
ATOM 800 O O . LEU A 1 99 ? -3.538 6.136 3.539 1.00 92.94 99 LEU A O 1
ATOM 804 N N . ILE A 1 100 ? -3.219 4.883 1.704 1.00 91.81 100 ILE A N 1
ATOM 805 C CA . ILE A 1 100 ? -3.247 6.013 0.755 1.00 91.81 100 ILE A CA 1
ATOM 806 C C . ILE A 1 100 ? -4.642 6.640 0.720 1.00 91.81 100 ILE A C 1
ATOM 808 O O . ILE A 1 100 ? -4.780 7.859 0.840 1.00 91.81 100 ILE A O 1
ATOM 812 N N . LYS A 1 101 ? -5.682 5.812 0.575 1.00 91.25 101 LYS A N 1
ATOM 813 C CA . LYS A 1 101 ? -7.074 6.264 0.468 1.00 91.25 101 LYS A CA 1
ATOM 814 C C . LYS A 1 101 ? -7.508 7.073 1.688 1.00 91.25 101 LYS A C 1
ATOM 816 O O . LYS A 1 101 ? -8.069 8.156 1.537 1.00 91.25 101 LYS A O 1
ATOM 821 N N . GLU A 1 102 ? -7.206 6.567 2.880 1.00 92.06 102 GLU A N 1
ATOM 822 C CA . GLU A 1 102 ? -7.541 7.211 4.155 1.00 92.06 102 GLU A CA 1
ATOM 823 C C . GLU A 1 102 ? -6.523 8.300 4.562 1.00 92.06 102 GLU A C 1
ATOM 825 O O . GLU A 1 102 ? -6.648 8.915 5.624 1.00 92.06 102 GLU A O 1
ATOM 830 N N . ARG A 1 103 ? -5.549 8.589 3.679 1.00 90.94 103 ARG A N 1
ATOM 831 C CA . ARG A 1 103 ? -4.529 9.647 3.786 1.00 90.94 103 ARG A CA 1
ATOM 832 C C . ARG A 1 103 ? -3.574 9.501 4.973 1.00 90.94 103 ARG A C 1
ATOM 834 O O . ARG A 1 103 ? -3.043 10.493 5.463 1.00 90.94 103 ARG A O 1
ATOM 841 N N . PHE A 1 104 ? -3.314 8.270 5.403 1.00 92.00 104 PHE A N 1
ATOM 842 C CA . PHE A 1 104 ? -2.264 7.968 6.379 1.00 92.00 104 PHE A CA 1
ATOM 843 C C . PHE A 1 104 ? -0.861 8.073 5.780 1.00 92.00 104 PHE A C 1
ATOM 845 O O . PHE A 1 104 ? 0.091 8.386 6.492 1.00 92.00 104 PHE A O 1
ATOM 852 N N . ILE A 1 105 ? -0.726 7.820 4.475 1.00 91.75 105 ILE A N 1
ATOM 853 C CA . ILE A 1 105 ? 0.545 7.916 3.752 1.00 91.75 105 ILE A CA 1
ATOM 854 C C . ILE A 1 105 ? 0.372 8.626 2.406 1.00 91.75 105 ILE A C 1
ATOM 856 O O . ILE A 1 105 ? -0.698 8.612 1.797 1.00 91.75 105 ILE A O 1
ATOM 860 N N . HIS A 1 106 ? 1.469 9.198 1.909 1.00 90.69 106 HIS A N 1
ATOM 861 C CA . HIS A 1 106 ? 1.576 9.722 0.550 1.00 90.69 106 HIS A CA 1
ATOM 862 C C . HIS A 1 106 ? 2.714 9.012 -0.177 1.00 90.69 106 HIS A C 1
ATOM 864 O O . HIS A 1 106 ? 3.848 9.008 0.303 1.00 90.69 106 HIS A O 1
ATOM 870 N N . ILE A 1 107 ? 2.416 8.443 -1.344 1.00 89.25 107 ILE A N 1
ATOM 871 C CA . ILE A 1 107 ? 3.403 7.782 -2.198 1.00 89.25 107 ILE A CA 1
ATOM 872 C C . ILE A 1 107 ? 3.561 8.590 -3.482 1.00 89.25 107 ILE A C 1
ATOM 874 O O . ILE A 1 107 ? 2.581 9.033 -4.082 1.00 89.25 107 ILE A O 1
ATOM 878 N N . TRP A 1 108 ? 4.813 8.774 -3.894 1.00 86.06 108 TRP A N 1
ATOM 879 C CA . TRP A 1 108 ? 5.168 9.419 -5.150 1.00 86.06 108 TRP A CA 1
ATOM 880 C C . TRP A 1 108 ? 5.926 8.430 -6.029 1.00 86.06 108 TRP A C 1
ATOM 882 O O . TRP A 1 108 ? 6.983 7.932 -5.644 1.00 86.06 108 TRP A O 1
ATOM 892 N N . GLY A 1 109 ? 5.387 8.145 -7.211 1.00 79.50 109 GLY A N 1
ATOM 893 C CA . GLY A 1 109 ? 5.989 7.261 -8.200 1.00 79.50 109 GLY A CA 1
ATOM 894 C C . GLY A 1 109 ? 6.860 8.048 -9.169 1.00 79.50 109 GLY A C 1
ATOM 895 O O . GLY A 1 109 ? 6.433 9.071 -9.705 1.00 79.50 109 GLY A O 1
ATOM 896 N N . LYS A 1 110 ? 8.082 7.579 -9.430 1.00 75.12 110 LYS A N 1
ATOM 897 C CA . LYS A 1 110 ? 8.932 8.132 -10.492 1.00 75.12 110 LYS A CA 1
ATOM 898 C C . LYS A 1 110 ? 8.417 7.676 -11.855 1.00 75.12 110 LYS A C 1
ATOM 900 O O . LYS A 1 110 ? 8.200 6.486 -12.070 1.00 75.12 110 LYS A O 1
ATOM 905 N N . TYR A 1 111 ? 8.265 8.605 -12.794 1.00 66.06 111 TYR A N 1
ATOM 906 C CA . TYR A 1 111 ? 8.024 8.245 -14.186 1.00 66.06 111 TYR A CA 1
ATOM 907 C C . TYR A 1 111 ? 9.298 7.641 -14.782 1.00 66.06 111 TYR A C 1
ATOM 909 O O . TYR A 1 111 ? 10.364 8.264 -14.688 1.00 66.06 111 TYR A O 1
ATOM 917 N N . PRO A 1 112 ? 9.215 6.467 -15.431 1.00 59.81 112 PRO A N 1
ATOM 918 C CA . PRO A 1 112 ? 10.328 5.984 -16.222 1.00 59.81 112 PRO A CA 1
ATOM 919 C C . PRO A 1 112 ? 10.519 6.937 -17.407 1.00 59.81 112 PRO A C 1
ATOM 921 O O . PRO A 1 112 ? 9.645 7.091 -18.257 1.00 59.81 112 PRO A O 1
ATOM 924 N N . THR A 1 113 ? 11.660 7.614 -17.449 1.00 55.75 113 THR A N 1
ATOM 925 C CA . THR A 1 113 ? 12.103 8.389 -18.610 1.00 55.75 113 THR A CA 1
ATOM 926 C C . THR A 1 113 ? 12.933 7.486 -19.506 1.00 55.75 113 THR A C 1
ATOM 928 O O . THR A 1 113 ? 13.852 6.812 -19.043 1.00 55.75 113 THR A O 1
ATOM 931 N N . PHE A 1 114 ? 12.602 7.475 -20.794 1.00 56.47 114 PHE A N 1
ATOM 932 C CA . PHE A 1 114 ? 13.326 6.715 -21.805 1.00 56.47 114 PHE A CA 1
ATOM 933 C C . PHE A 1 114 ? 14.146 7.672 -22.664 1.00 56.47 114 PHE A C 1
ATOM 935 O O . PHE A 1 114 ? 13.612 8.652 -23.181 1.00 56.47 114 PHE A O 1
ATOM 942 N N . SER A 1 115 ? 15.439 7.389 -22.821 1.00 54.12 115 SER A N 1
ATOM 943 C CA . SER A 1 115 ? 16.259 8.069 -23.826 1.00 54.12 115 SER A CA 1
ATOM 944 C C . SER A 1 115 ? 15.805 7.658 -25.226 1.00 54.12 115 SER A C 1
ATOM 946 O O . SER A 1 115 ? 15.792 6.464 -25.538 1.00 54.12 115 SER A O 1
ATOM 948 N N . GLU A 1 116 ? 15.480 8.633 -26.076 1.00 57.34 116 GLU A N 1
ATOM 949 C CA . GLU A 1 116 ? 15.287 8.413 -27.515 1.00 57.34 116 GLU A CA 1
ATOM 950 C C . GLU A 1 116 ? 16.603 8.024 -28.213 1.00 57.34 116 GLU A C 1
ATOM 952 O O . GLU A 1 116 ? 16.586 7.249 -29.167 1.00 57.34 116 GLU A O 1
ATOM 957 N N . GLU A 1 117 ? 17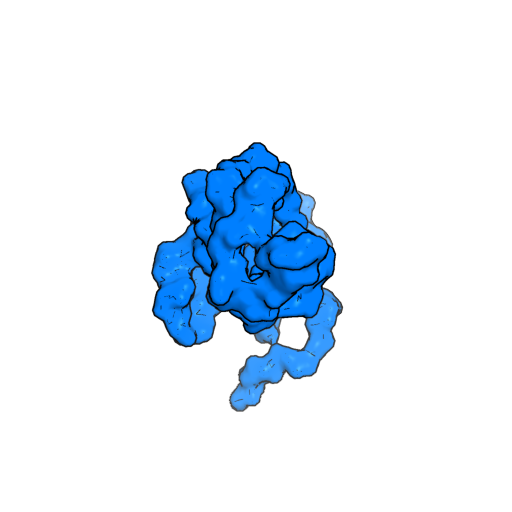.741 8.505 -27.708 1.00 55.94 117 GLU A N 1
ATOM 958 C CA . GLU A 1 117 ? 19.068 8.337 -28.314 1.00 55.94 117 GLU A CA 1
ATOM 959 C C . GLU A 1 117 ? 19.673 6.961 -28.028 1.00 55.94 117 GLU A C 1
ATOM 961 O O . GLU A 1 117 ? 20.258 6.332 -28.906 1.00 55.94 117 GLU A O 1
ATOM 966 N N . ASN A 1 118 ? 19.469 6.433 -26.822 1.00 54.16 118 ASN A N 1
ATOM 967 C CA . ASN A 1 118 ? 20.052 5.155 -26.428 1.00 54.16 118 ASN A CA 1
ATOM 968 C C . ASN A 1 118 ? 19.180 3.947 -26.860 1.00 54.16 118 ASN A C 1
ATOM 970 O O . ASN A 1 118 ? 19.379 2.861 -26.320 1.00 54.16 118 ASN A O 1
ATOM 974 N N . LYS A 1 119 ? 18.226 4.102 -27.805 1.00 54.97 119 LYS A N 1
ATOM 975 C CA . LYS A 1 119 ? 17.191 3.118 -28.250 1.00 54.97 119 LYS A CA 1
ATOM 976 C C . LYS A 1 119 ? 17.607 1.678 -28.553 1.00 54.97 119 LYS A C 1
ATOM 978 O O . LYS A 1 119 ? 16.771 0.777 -28.634 1.00 54.97 119 LYS A O 1
ATOM 983 N N . THR A 1 120 ? 18.904 1.464 -28.648 1.00 55.56 120 THR A N 1
ATOM 984 C CA . THR A 1 120 ? 19.557 0.241 -29.096 1.00 55.56 120 THR A CA 1
ATOM 985 C C . THR A 1 120 ? 20.384 -0.434 -27.991 1.00 55.56 120 THR A C 1
ATOM 987 O O . THR A 1 120 ? 20.803 -1.585 -28.150 1.00 55.56 120 THR A O 1
ATOM 990 N N . HIS A 1 121 ? 20.625 0.230 -26.852 1.00 52.62 121 HIS A N 1
ATOM 991 C CA . HIS A 1 121 ? 21.422 -0.310 -25.747 1.00 52.62 121 HIS A CA 1
ATOM 992 C C . HIS A 1 121 ? 20.600 -1.224 -24.823 1.00 52.62 121 HIS A C 1
ATOM 994 O O . HIS A 1 121 ? 19.473 -0.931 -24.457 1.00 52.62 121 HIS A O 1
ATOM 1000 N N . GLY A 1 122 ? 21.153 -2.390 -24.464 1.00 52.12 122 GLY A N 1
ATOM 1001 C CA . GLY A 1 122 ? 20.524 -3.334 -23.524 1.00 52.12 122 GLY A CA 1
ATOM 1002 C C . GLY A 1 122 ? 19.490 -4.310 -24.113 1.00 52.12 122 GLY A C 1
ATOM 1003 O O . GLY A 1 122 ? 18.997 -5.173 -23.394 1.00 52.12 122 GLY A O 1
ATOM 1004 N N . CYS A 1 123 ? 19.192 -4.253 -25.417 1.00 57.50 123 CYS A N 1
ATOM 1005 C CA . CYS A 1 123 ? 18.158 -5.100 -26.034 1.00 57.50 123 CYS A CA 1
ATOM 1006 C C . CYS A 1 123 ? 18.632 -6.518 -26.432 1.00 57.50 123 CYS A C 1
ATOM 1008 O O . CYS A 1 123 ? 17.818 -7.389 -26.728 1.00 57.50 123 CYS A O 1
ATOM 1010 N N . LYS A 1 124 ? 19.945 -6.794 -26.406 1.00 55.44 124 LYS A N 1
ATOM 1011 C CA . LYS A 1 124 ? 20.518 -8.059 -26.917 1.00 55.44 124 LYS A CA 1
ATOM 1012 C C . LYS A 1 124 ? 19.959 -9.331 -26.262 1.00 55.44 124 LYS A C 1
ATOM 1014 O O . LYS A 1 124 ? 19.940 -10.358 -26.926 1.00 55.44 124 LYS A O 1
ATOM 1019 N N . ASN A 1 125 ? 19.463 -9.242 -25.025 1.00 51.06 125 ASN A N 1
ATOM 1020 C CA . ASN A 1 125 ? 18.881 -10.367 -24.284 1.00 51.06 125 ASN A CA 1
ATOM 1021 C C . ASN A 1 125 ? 17.404 -10.149 -23.902 1.00 51.06 125 ASN A C 1
ATOM 1023 O O . ASN A 1 125 ? 16.856 -10.933 -23.131 1.00 51.06 125 ASN A O 1
ATOM 1027 N N . CYS A 1 126 ? 16.752 -9.088 -24.393 1.00 55.19 126 CYS A N 1
ATOM 1028 C CA . CYS A 1 126 ? 15.331 -8.867 -24.127 1.00 55.19 126 CYS A CA 1
ATOM 1029 C C . CYS A 1 126 ? 14.519 -9.578 -25.216 1.00 55.19 126 CYS A C 1
ATOM 1031 O O . CYS A 1 126 ? 14.730 -9.366 -26.406 1.00 55.19 126 CYS A O 1
ATOM 1033 N N . ILE A 1 127 ? 13.561 -10.408 -24.818 1.00 52.16 127 ILE A N 1
ATOM 1034 C CA . ILE A 1 127 ? 12.653 -11.113 -25.740 1.00 52.16 127 ILE A CA 1
ATOM 1035 C C . ILE A 1 127 ? 11.785 -10.172 -26.597 1.00 52.16 127 ILE A C 1
ATOM 1037 O O . ILE A 1 127 ? 11.186 -10.601 -27.575 1.00 52.16 127 ILE A O 1
ATOM 1041 N N . PHE A 1 128 ? 11.717 -8.891 -26.218 1.00 56.97 128 PHE A N 1
ATOM 1042 C CA . PHE A 1 128 ? 11.030 -7.828 -26.948 1.00 56.97 128 PHE A CA 1
ATOM 1043 C C . PHE A 1 128 ? 11.928 -7.155 -27.994 1.00 56.97 128 PHE A C 1
ATOM 1045 O O . PHE A 1 128 ? 11.568 -6.107 -28.530 1.00 56.97 128 PHE A O 1
ATOM 1052 N N . ASN A 1 129 ? 13.106 -7.719 -28.266 1.00 63.94 129 ASN A N 1
ATOM 1053 C CA . ASN A 1 129 ? 13.975 -7.282 -29.344 1.00 63.94 129 ASN A CA 1
ATOM 1054 C C . ASN A 1 129 ? 13.333 -7.583 -30.702 1.00 63.94 129 ASN A C 1
ATOM 1056 O O . ASN A 1 129 ? 13.038 -8.729 -31.031 1.00 63.94 129 ASN A O 1
ATOM 1060 N N . THR A 1 130 ? 13.138 -6.544 -31.500 1.00 70.00 130 THR A N 1
ATOM 1061 C CA . THR A 1 130 ? 12.688 -6.616 -32.888 1.00 70.00 130 THR A CA 1
ATOM 1062 C C . THR A 1 130 ? 13.617 -5.794 -33.768 1.00 70.00 130 THR A C 1
ATOM 1064 O O . THR A 1 130 ? 14.422 -5.011 -33.276 1.00 70.00 130 THR A O 1
ATOM 1067 N N . GLN A 1 131 ? 13.490 -5.917 -35.084 1.00 67.38 131 GLN A N 1
ATOM 1068 C CA . GLN A 1 131 ? 14.153 -5.003 -36.006 1.00 67.38 131 GLN A CA 1
ATOM 1069 C C . GLN A 1 131 ? 13.164 -3.955 -36.504 1.00 67.38 131 GLN A C 1
ATOM 1071 O O . GLN A 1 131 ? 12.166 -4.280 -37.148 1.00 67.38 131 GLN A O 1
ATOM 1076 N N . LYS A 1 132 ? 13.455 -2.675 -36.256 1.00 65.12 132 LYS A N 1
ATOM 1077 C CA . LYS A 1 132 ? 12.704 -1.554 -36.831 1.00 65.12 132 LYS A CA 1
ATOM 1078 C C . LYS A 1 132 ? 13.605 -0.844 -37.834 1.00 65.12 132 LYS A C 1
ATOM 1080 O O . LYS A 1 132 ? 14.603 -0.253 -37.452 1.00 65.12 132 LYS A O 1
ATOM 1085 N N . LYS A 1 133 ? 13.260 -0.919 -39.126 1.00 74.00 133 LYS A N 1
ATOM 1086 C CA . LYS A 1 133 ? 14.074 -0.378 -40.239 1.00 74.00 133 LYS A CA 1
ATOM 1087 C C . LYS A 1 133 ? 15.512 -0.937 -40.301 1.00 74.00 133 LYS A C 1
ATOM 1089 O O . LYS A 1 133 ? 16.424 -0.236 -40.715 1.00 74.00 133 LYS A O 1
ATOM 1094 N N . GLY A 1 134 ? 15.706 -2.199 -39.911 1.00 70.06 134 GLY A N 1
ATOM 1095 C CA . GLY A 1 134 ? 17.012 -2.873 -39.950 1.00 70.06 134 GLY A CA 1
ATOM 1096 C C . GLY A 1 134 ? 17.878 -2.687 -38.699 1.00 70.06 134 GLY A C 1
ATOM 1097 O O . GLY A 1 134 ? 18.913 -3.338 -38.588 1.00 70.06 134 GLY A O 1
ATOM 1098 N N . GLU A 1 135 ? 17.446 -1.875 -37.732 1.00 64.81 135 GLU A N 1
ATOM 1099 C CA . GLU A 1 135 ? 18.154 -1.671 -36.464 1.00 64.81 135 GLU A CA 1
ATOM 1100 C C . GLU A 1 135 ? 17.468 -2.432 -35.311 1.00 64.81 135 GLU A C 1
ATOM 1102 O O . GLU A 1 135 ? 16.230 -2.464 -35.262 1.00 64.81 135 GLU A O 1
ATOM 1107 N N . PRO A 1 136 ? 18.230 -3.051 -34.380 1.00 63.50 136 PRO A N 1
ATOM 1108 C CA . PRO A 1 136 ? 17.677 -3.667 -33.174 1.00 63.50 136 PRO A CA 1
ATOM 1109 C C . PRO A 1 136 ? 16.923 -2.644 -32.321 1.00 63.50 136 PRO A C 1
ATOM 1111 O O . PRO A 1 136 ? 17.452 -1.587 -31.982 1.00 63.50 136 PRO A O 1
ATOM 1114 N N . PHE A 1 137 ? 15.697 -2.979 -31.948 1.00 66.50 137 PHE A N 1
ATOM 1115 C CA . PHE A 1 137 ? 14.761 -2.120 -31.240 1.00 66.50 137 PHE A CA 1
ATOM 1116 C C . PHE A 1 137 ? 14.057 -2.921 -30.150 1.00 66.50 137 PHE A C 1
ATOM 1118 O O . PHE A 1 137 ? 13.546 -4.008 -30.404 1.00 66.50 137 PHE A O 1
ATOM 1125 N N . CYS A 1 138 ? 13.965 -2.370 -28.943 1.00 66.81 138 CYS A N 1
ATOM 1126 C CA . CYS A 1 138 ? 13.203 -3.005 -27.877 1.00 66.81 138 CYS A CA 1
ATOM 1127 C C . CYS A 1 138 ? 11.750 -2.518 -27.900 1.00 66.81 138 CYS A C 1
ATOM 1129 O O . CYS A 1 138 ? 11.473 -1.386 -27.505 1.00 66.81 138 CYS A O 1
ATOM 1131 N N . ILE A 1 139 ? 10.806 -3.372 -28.313 1.00 62.06 139 ILE A N 1
ATOM 1132 C CA . ILE A 1 139 ? 9.364 -3.046 -28.297 1.00 62.06 139 ILE A CA 1
ATOM 1133 C C . ILE A 1 139 ? 8.884 -2.761 -26.880 1.00 62.06 139 ILE A C 1
ATOM 1135 O O . ILE A 1 139 ? 7.971 -1.957 -26.710 1.00 62.06 139 ILE A O 1
ATOM 1139 N N . ALA A 1 140 ? 9.539 -3.358 -25.876 1.00 55.00 140 ALA A N 1
ATOM 1140 C CA . ALA A 1 140 ? 9.247 -3.069 -24.484 1.00 55.00 140 ALA A CA 1
ATOM 1141 C C . ALA A 1 140 ? 9.211 -1.555 -24.263 1.00 55.00 140 ALA A C 1
ATOM 1143 O O . ALA A 1 140 ? 8.296 -1.100 -23.615 1.00 55.00 140 ALA A O 1
ATOM 1144 N N . TRP A 1 141 ? 10.089 -0.764 -24.892 1.00 55.78 141 TRP A N 1
ATOM 1145 C CA . TRP A 1 141 ? 10.246 0.681 -24.666 1.00 55.78 141 TRP A CA 1
ATOM 1146 C C . TRP A 1 141 ? 9.094 1.552 -25.164 1.00 55.78 141 TRP A C 1
ATOM 1148 O O . TRP A 1 141 ? 9.046 2.745 -24.866 1.00 55.78 141 TRP A O 1
ATOM 1158 N N . ASP A 1 142 ? 8.150 0.967 -25.894 1.00 57.34 142 ASP A N 1
ATOM 1159 C CA . ASP A 1 142 ? 6.830 1.549 -26.074 1.00 57.34 142 ASP A CA 1
ATOM 1160 C C . ASP A 1 142 ? 5.980 1.221 -24.844 1.00 57.34 142 ASP A C 1
ATOM 1162 O O . ASP A 1 142 ? 5.527 0.090 -24.675 1.00 57.34 142 ASP A O 1
ATOM 1166 N N . TYR A 1 143 ? 5.745 2.228 -23.999 1.00 50.69 143 TYR A N 1
ATOM 1167 C CA . TYR A 1 143 ? 5.003 2.104 -22.741 1.00 50.69 143 TYR A CA 1
ATOM 1168 C C . TYR A 1 143 ? 3.658 1.369 -22.897 1.00 50.69 143 TYR A C 1
ATOM 1170 O O . TYR A 1 143 ? 3.270 0.609 -22.013 1.00 50.69 143 TYR A O 1
ATOM 1178 N N . LYS A 1 144 ? 2.973 1.506 -24.043 1.00 54.97 144 LYS A N 1
ATOM 1179 C CA . LYS A 1 144 ? 1.702 0.806 -24.301 1.00 54.97 144 LYS A CA 1
ATOM 1180 C C . LYS A 1 144 ? 1.871 -0.693 -24.564 1.00 54.97 144 LYS A C 1
ATOM 1182 O O . LYS A 1 144 ? 0.977 -1.471 -24.239 1.00 54.97 144 LYS A O 1
ATOM 1187 N N . ASN A 1 145 ? 2.988 -1.103 -25.161 1.00 52.69 145 ASN A N 1
ATOM 1188 C CA . ASN A 1 145 ? 3.304 -2.510 -25.417 1.00 52.69 145 ASN A CA 1
ATOM 1189 C C . ASN A 1 145 ? 3.987 -3.163 -24.214 1.00 52.69 145 ASN A C 1
ATOM 1191 O O . ASN A 1 145 ? 3.680 -4.310 -23.899 1.00 52.69 145 ASN A O 1
ATOM 1195 N N . ALA A 1 146 ? 4.821 -2.403 -23.498 1.00 50.06 146 ALA A N 1
ATOM 1196 C CA . ALA A 1 146 ? 5.377 -2.767 -22.202 1.00 50.06 146 ALA A CA 1
ATOM 1197 C C . ALA A 1 146 ? 4.296 -3.339 -21.283 1.00 50.06 146 ALA A C 1
ATOM 1199 O O . ALA A 1 146 ? 4.392 -4.468 -20.810 1.00 50.06 146 ALA A O 1
ATOM 1200 N N . GLN A 1 147 ? 3.232 -2.555 -21.088 1.00 47.59 147 GLN A N 1
ATOM 1201 C CA . GLN A 1 147 ? 2.137 -2.846 -20.169 1.00 47.59 147 GLN A CA 1
ATOM 1202 C C . GLN A 1 147 ? 1.340 -4.105 -20.535 1.00 47.59 147 GLN A C 1
ATOM 1204 O O . GLN A 1 147 ? 0.714 -4.698 -19.663 1.00 47.59 147 GLN A O 1
ATOM 1209 N N . ARG A 1 1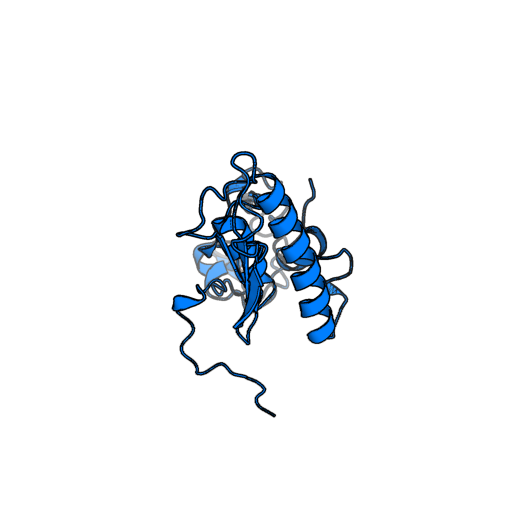48 ? 1.342 -4.524 -21.809 1.00 49.53 148 ARG A N 1
ATOM 1210 C CA . ARG A 1 148 ? 0.545 -5.663 -22.291 1.00 49.53 148 ARG A CA 1
ATOM 1211 C C . ARG A 1 148 ? 1.219 -7.023 -22.116 1.00 49.53 148 ARG A C 1
ATOM 1213 O O . ARG A 1 148 ? 0.508 -8.016 -22.025 1.00 49.53 148 ARG A O 1
ATOM 1220 N N . GLU A 1 149 ? 2.549 -7.085 -22.069 1.00 46.25 149 GLU A N 1
ATOM 1221 C CA . GLU A 1 149 ? 3.301 -8.354 -22.062 1.00 46.25 149 GLU A CA 1
ATOM 1222 C C . GLU A 1 149 ? 4.270 -8.494 -20.870 1.00 46.25 149 GLU A C 1
ATOM 1224 O O . GLU A 1 149 ? 5.214 -9.284 -20.904 1.00 46.25 149 GLU A O 1
ATOM 1229 N N . TRP A 1 150 ? 4.025 -7.750 -19.788 1.00 47.66 150 TRP A N 1
ATOM 1230 C CA . TRP A 1 150 ? 4.962 -7.545 -18.673 1.00 47.66 150 TRP A CA 1
ATOM 1231 C C . TRP A 1 150 ? 5.264 -8.788 -17.804 1.00 47.66 150 TRP A C 1
ATOM 1233 O O . TRP A 1 150 ? 6.154 -8.756 -16.961 1.00 47.66 150 TRP A O 1
ATOM 1243 N N . GLU A 1 151 ? 4.625 -9.939 -18.022 1.00 40.50 151 GLU A N 1
ATOM 1244 C CA . GLU A 1 151 ? 4.935 -11.181 -17.281 1.00 40.50 151 GLU A CA 1
ATOM 1245 C C . GLU A 1 151 ? 6.356 -11.730 -17.548 1.00 40.50 151 GLU A C 1
ATOM 1247 O O . GLU A 1 151 ? 6.758 -12.747 -16.983 1.00 40.50 151 GLU A O 1
ATOM 1252 N N . LYS A 1 152 ? 7.143 -11.067 -18.402 1.00 44.19 152 LYS A N 1
ATOM 1253 C CA . LYS A 1 152 ? 8.473 -11.503 -18.821 1.00 44.19 152 LYS A CA 1
ATOM 1254 C C . LYS A 1 152 ? 9.518 -10.443 -18.420 1.00 44.19 152 LYS A C 1
ATOM 1256 O O . LYS A 1 152 ? 9.419 -9.298 -18.864 1.00 44.19 152 LYS A O 1
ATOM 1261 N N . PRO A 1 153 ? 10.515 -10.784 -17.582 1.00 39.97 153 PRO A N 1
ATOM 1262 C CA . PRO A 1 153 ? 11.392 -9.818 -16.924 1.00 39.97 153 PRO A CA 1
ATOM 1263 C C . PRO A 1 153 ? 12.311 -9.117 -17.932 1.00 39.97 153 PRO A C 1
ATOM 1265 O O . PRO A 1 153 ? 13.353 -9.643 -18.314 1.00 39.97 153 PRO A O 1
ATOM 1268 N N . CYS A 1 154 ? 11.951 -7.907 -18.356 1.00 44.22 154 CYS A N 1
ATOM 1269 C CA . CYS A 1 154 ? 12.897 -6.976 -18.966 1.00 44.22 154 CYS A CA 1
ATOM 1270 C C . CYS A 1 154 ? 13.186 -5.908 -17.900 1.00 44.22 154 CYS A C 1
ATOM 1272 O O . CYS A 1 154 ? 12.291 -5.177 -17.484 1.00 44.22 154 CYS A O 1
ATOM 1274 N N . PHE A 1 155 ? 14.410 -5.895 -17.363 1.00 45.56 155 PHE A N 1
ATOM 1275 C CA . PHE A 1 155 ? 14.796 -4.974 -16.295 1.00 45.56 155 PHE A CA 1
ATOM 1276 C C . PHE A 1 155 ? 14.842 -3.544 -16.836 1.00 45.56 155 PHE A C 1
ATOM 1278 O O . PHE A 1 155 ? 15.717 -3.166 -17.615 1.00 45.56 155 PHE A O 1
ATOM 1285 N N . TRP A 1 156 ? 13.869 -2.748 -16.419 1.00 50.25 156 TRP A N 1
ATOM 1286 C CA . TRP A 1 156 ? 13.737 -1.354 -16.796 1.00 50.25 156 TRP A CA 1
ATOM 1287 C C . TRP A 1 156 ? 14.615 -0.469 -15.922 1.00 50.25 156 TRP A C 1
ATOM 1289 O O . TRP A 1 156 ? 14.206 -0.021 -14.857 1.00 50.25 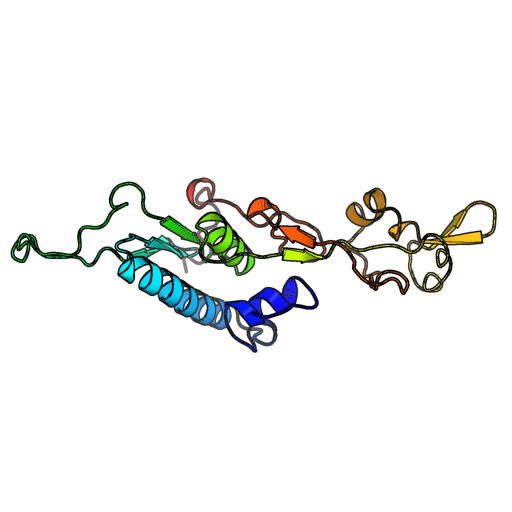156 TRP A O 1
ATOM 1299 N N . LEU A 1 157 ? 15.819 -0.171 -16.397 1.00 50.69 157 LEU A N 1
ATOM 1300 C CA . LEU A 1 157 ? 16.640 0.909 -15.853 1.00 50.69 157 LEU A CA 1
ATOM 1301 C C . LEU A 1 157 ? 16.775 1.998 -16.907 1.00 50.69 157 LEU A C 1
ATOM 1303 O O . LEU A 1 157 ? 17.836 2.109 -17.509 1.00 50.69 157 LEU A O 1
ATOM 1307 N N . THR A 1 158 ? 15.665 2.710 -17.180 1.00 49.69 158 THR A N 1
ATOM 1308 C CA . THR A 1 158 ? 15.584 4.025 -17.876 1.00 49.69 158 THR A CA 1
ATOM 1309 C C . THR A 1 158 ? 16.392 4.197 -19.171 1.00 49.69 158 THR A C 1
ATOM 1311 O O . THR A 1 158 ? 16.564 5.300 -19.687 1.00 49.69 158 THR A O 1
ATOM 1314 N N . ASN A 1 159 ? 16.914 3.099 -19.706 1.00 54.16 159 ASN A N 1
ATOM 1315 C CA . ASN A 1 159 ? 17.978 3.063 -20.686 1.00 54.16 159 ASN A CA 1
ATOM 1316 C C . ASN A 1 159 ? 19.074 4.144 -20.473 1.00 54.16 159 ASN A C 1
ATOM 1318 O O . ASN A 1 159 ? 19.436 4.910 -21.370 1.00 54.16 159 ASN A O 1
ATOM 1322 N N . GLY A 1 160 ? 19.556 4.245 -19.230 1.00 48.22 160 GLY A N 1
ATOM 1323 C CA . GLY A 1 160 ? 20.612 5.182 -18.834 1.00 48.22 160 GLY A CA 1
ATOM 1324 C C . GLY A 1 160 ? 20.167 6.627 -18.568 1.00 48.22 160 GLY A C 1
ATOM 1325 O O . GLY A 1 160 ? 20.985 7.421 -18.108 1.00 48.22 160 GLY A O 1
ATOM 1326 N N . GLU A 1 161 ? 18.899 6.989 -18.788 1.00 52.88 161 GLU A N 1
ATOM 1327 C CA . GLU A 1 161 ? 18.387 8.316 -18.417 1.00 52.88 161 GLU A CA 1
ATOM 1328 C C . GLU A 1 161 ? 18.050 8.420 -16.932 1.00 52.88 161 GLU A C 1
ATOM 1330 O O . GLU A 1 161 ? 17.653 7.458 -16.279 1.00 52.88 161 GLU A O 1
ATOM 1335 N N . LYS A 1 162 ? 18.176 9.614 -16.356 1.00 53.41 162 LYS A N 1
ATOM 1336 C CA . LYS A 1 162 ? 17.720 9.827 -14.976 1.00 53.41 162 LYS A CA 1
ATOM 1337 C C . LYS A 1 162 ? 16.196 9.903 -14.964 1.00 53.41 162 LYS A C 1
ATOM 1339 O O . LYS A 1 162 ? 15.622 10.558 -15.833 1.00 53.41 162 LYS A O 1
ATOM 1344 N N . MET A 1 163 ? 15.549 9.284 -13.974 1.00 61.50 163 MET A N 1
ATOM 1345 C CA . MET A 1 163 ? 14.130 9.523 -13.674 1.00 61.50 163 MET A CA 1
ATOM 1346 C C . MET A 1 163 ? 13.957 11.002 -13.305 1.00 61.50 163 MET A C 1
ATOM 1348 O O . MET A 1 163 ? 14.610 11.471 -12.372 1.00 61.50 163 MET A O 1
ATOM 1352 N N . LYS A 1 164 ? 13.151 11.757 -14.064 1.00 59.09 164 LYS A N 1
ATOM 1353 C CA . LYS A 1 164 ? 13.057 13.229 -13.914 1.00 59.09 164 LYS A CA 1
ATOM 1354 C C . LYS A 1 164 ? 11.752 13.711 -13.280 1.00 59.09 164 LYS A C 1
ATOM 1356 O O . LYS A 1 164 ? 11.771 14.717 -12.580 1.00 59.09 164 LYS A O 1
ATOM 1361 N N . ALA A 1 165 ? 10.638 13.017 -13.503 1.00 71.62 165 ALA A N 1
ATOM 1362 C CA . ALA A 1 165 ? 9.318 13.446 -13.044 1.00 71.62 165 ALA A CA 1
ATOM 1363 C C . ALA A 1 165 ? 8.718 12.449 -12.044 1.00 71.62 165 ALA A C 1
ATOM 1365 O O . ALA A 1 165 ? 9.009 11.255 -12.108 1.00 71.62 165 ALA A O 1
ATOM 1366 N N . HIS A 1 166 ? 7.862 12.944 -11.149 1.00 80.25 166 HIS A N 1
ATOM 1367 C CA . HIS A 1 166 ? 7.105 12.135 -10.195 1.00 80.25 166 HIS A CA 1
ATOM 1368 C C . HIS A 1 166 ? 5.601 12.369 -10.385 1.00 80.25 166 HIS A C 1
ATOM 1370 O O . HIS A 1 166 ? 5.200 13.439 -10.844 1.00 80.25 166 HIS A O 1
ATOM 1376 N N . HIS A 1 167 ? 4.780 11.395 -10.007 1.00 82.44 167 HIS A N 1
ATOM 1377 C CA . HIS A 1 167 ? 3.335 11.553 -9.840 1.00 82.44 167 HIS A CA 1
ATOM 1378 C C . HIS A 1 167 ? 2.899 11.052 -8.473 1.00 82.44 167 HIS A C 1
ATOM 1380 O O . HIS A 1 167 ? 3.560 10.201 -7.879 1.00 82.44 167 HIS A O 1
ATOM 1386 N N . TYR A 1 168 ? 1.800 11.610 -7.975 1.00 87.25 168 TYR A N 1
ATOM 1387 C CA . TYR A 1 168 ? 1.140 11.071 -6.799 1.00 87.25 168 TYR A CA 1
ATOM 1388 C C . TYR A 1 168 ? 0.482 9.744 -7.173 1.00 87.25 168 TYR A C 1
ATOM 1390 O O . TYR A 1 168 ? -0.171 9.677 -8.209 1.00 87.25 168 TYR A O 1
ATOM 1398 N N . VAL A 1 169 ? 0.684 8.721 -6.347 1.00 85.75 169 VAL A N 1
ATOM 1399 C CA . VAL A 1 169 ? 0.089 7.395 -6.543 1.00 85.75 169 VAL A CA 1
ATOM 1400 C C . VAL A 1 169 ? -1.233 7.338 -5.784 1.00 85.75 169 VAL A C 1
ATOM 1402 O O . VAL A 1 169 ? -1.251 7.489 -4.559 1.00 85.75 169 VAL A O 1
ATOM 1405 N N . TYR A 1 170 ? -2.329 7.115 -6.502 1.00 87.75 170 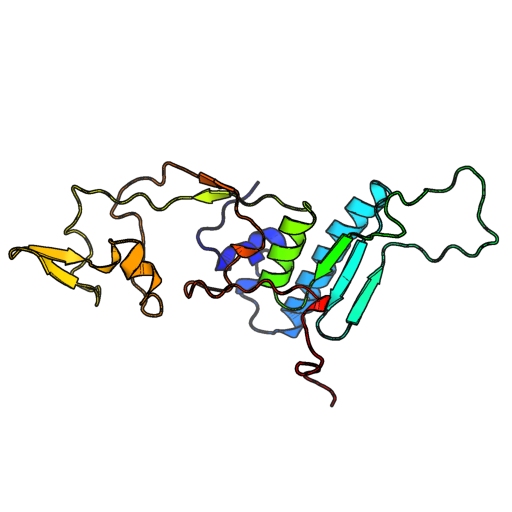TYR A N 1
ATOM 1406 C CA . TYR A 1 170 ? -3.658 6.893 -5.937 1.00 87.75 170 TYR A CA 1
ATOM 1407 C C . TYR A 1 170 ? -3.850 5.432 -5.499 1.00 87.75 170 TYR A C 1
ATOM 1409 O O . TYR A 1 170 ? -3.105 4.528 -5.876 1.00 87.75 170 TYR A O 1
ATOM 1417 N N . SER A 1 171 ? -4.856 5.177 -4.658 1.00 85.56 171 SER A N 1
ATOM 1418 C CA . SER A 1 171 ? -5.088 3.848 -4.069 1.00 85.56 171 SER A CA 1
ATOM 1419 C C . SER A 1 171 ? -5.368 2.750 -5.103 1.00 85.56 171 SER A C 1
ATOM 1421 O O . SER A 1 171 ? -5.020 1.594 -4.888 1.00 85.56 171 SER A O 1
ATOM 1423 N N . ASP A 1 172 ? -6.000 3.097 -6.221 1.00 80.81 172 ASP A N 1
ATOM 1424 C CA . ASP A 1 172 ? -6.300 2.202 -7.345 1.00 80.81 172 ASP A CA 1
ATOM 1425 C C . ASP A 1 172 ? -5.102 1.968 -8.281 1.00 80.81 172 ASP A C 1
ATOM 1427 O O . ASP A 1 172 ? -5.129 1.043 -9.092 1.00 80.81 172 ASP A O 1
ATOM 1431 N N . GLU A 1 173 ? -4.027 2.740 -8.126 1.00 75.56 173 GLU A N 1
ATOM 1432 C CA . GLU A 1 173 ? -2.768 2.583 -8.861 1.00 75.56 173 GLU A CA 1
ATOM 1433 C C . GLU A 1 173 ? -1.760 1.682 -8.126 1.00 75.56 173 GLU A C 1
ATOM 1435 O O . GLU A 1 173 ? -0.687 1.389 -8.657 1.00 75.56 173 GLU A O 1
ATOM 1440 N N . VAL A 1 174 ? -2.088 1.208 -6.915 1.00 77.00 174 VAL A N 1
ATOM 1441 C CA . VAL A 1 174 ? -1.237 0.275 -6.163 1.00 77.00 174 VAL A CA 1
ATOM 1442 C C . VAL A 1 174 ? -1.309 -1.120 -6.780 1.00 77.00 174 VAL A C 1
ATOM 1444 O O . VAL A 1 174 ? -2.334 -1.813 -6.757 1.00 77.00 174 VAL A O 1
ATOM 1447 N N . MET A 1 175 ? -0.172 -1.554 -7.308 1.00 68.12 175 MET A N 1
ATOM 1448 C CA . MET A 1 175 ? -0.036 -2.812 -8.031 1.00 68.12 175 MET A CA 1
ATOM 1449 C C . MET A 1 175 ? 0.632 -3.862 -7.151 1.00 68.12 175 MET A C 1
ATOM 1451 O O . MET A 1 175 ? 1.634 -3.576 -6.501 1.00 68.12 175 MET A O 1
ATOM 1455 N N . ARG A 1 176 ? 0.080 -5.082 -7.162 1.00 57.34 176 ARG A N 1
ATOM 1456 C CA . ARG A 1 176 ? 0.570 -6.231 -6.378 1.00 57.34 176 ARG A CA 1
ATOM 1457 C C . ARG A 1 176 ? 1.990 -6.636 -6.743 1.00 57.34 176 ARG A C 1
ATOM 1459 O O . ARG A 1 176 ? 2.731 -7.230 -5.968 1.00 57.34 176 ARG A O 1
ATOM 1466 N N . ASP A 1 177 ? 2.310 -6.431 -7.999 1.00 53.03 177 ASP A N 1
ATOM 1467 C CA . ASP A 1 177 ? 3.531 -6.870 -8.618 1.00 53.03 177 ASP A CA 1
ATOM 1468 C C . ASP A 1 177 ? 3.692 -6.092 -9.924 1.00 53.03 177 ASP A C 1
ATOM 1470 O O . ASP A 1 177 ? 2.921 -5.197 -10.284 1.00 53.03 177 ASP A O 1
ATOM 1474 N N . MET A 1 178 ? 4.711 -6.485 -10.666 1.00 46.00 178 MET A N 1
ATOM 1475 C CA . MET A 1 178 ? 5.019 -5.923 -11.965 1.00 46.00 178 MET A CA 1
ATOM 1476 C C . MET A 1 178 ? 3.955 -6.258 -13.038 1.00 46.00 178 MET A C 1
ATOM 1478 O O . MET A 1 178 ? 4.024 -5.718 -14.131 1.00 46.00 178 MET A O 1
ATOM 1482 N N . SER A 1 179 ? 2.954 -7.109 -12.769 1.00 43.59 179 SER A N 1
ATOM 1483 C CA . SER A 1 179 ? 1.878 -7.452 -13.717 1.00 43.59 179 SER A CA 1
ATOM 1484 C C . SER A 1 179 ? 0.761 -6.402 -13.806 1.00 43.59 179 SER A C 1
ATOM 1486 O O . SER A 1 179 ? -0.211 -6.609 -14.531 1.00 43.59 179 SER A O 1
ATOM 1488 N N . HIS A 1 180 ? 0.880 -5.275 -13.087 1.00 48.84 180 HIS A N 1
ATOM 1489 C CA . HIS A 1 180 ? -0.091 -4.170 -13.076 1.00 48.84 180 HIS A CA 1
ATOM 1490 C C . HIS A 1 180 ? -1.523 -4.583 -12.680 1.00 48.84 180 HIS A C 1
ATOM 1492 O O . HIS A 1 180 ? -2.484 -3.849 -12.926 1.00 48.84 180 HIS A O 1
ATOM 1498 N N . ARG A 1 181 ? -1.699 -5.751 -12.049 1.00 50.78 181 ARG A N 1
ATOM 1499 C CA . ARG A 1 181 ? -3.001 -6.168 -11.521 1.00 50.78 181 ARG A CA 1
ATOM 1500 C C . ARG A 1 181 ? -3.384 -5.222 -10.387 1.00 50.78 181 ARG A C 1
ATOM 1502 O O . ARG A 1 181 ? -2.686 -5.151 -9.376 1.00 50.78 181 ARG A O 1
ATOM 1509 N N . VAL A 1 182 ? -4.496 -4.507 -10.578 1.00 53.34 182 VAL A N 1
ATOM 1510 C CA . VAL A 1 182 ? -5.088 -3.654 -9.543 1.00 53.34 182 VAL A CA 1
ATOM 1511 C C . VAL A 1 182 ? -5.447 -4.539 -8.360 1.00 53.34 182 VAL A C 1
ATOM 1513 O O . VAL A 1 182 ? -6.235 -5.481 -8.491 1.00 53.34 182 VAL A O 1
ATOM 1516 N N . THR A 1 183 ? -4.840 -4.246 -7.217 1.00 59.78 183 THR A N 1
ATOM 1517 C CA . THR A 1 183 ? -5.007 -5.067 -6.012 1.00 59.78 183 THR A CA 1
ATOM 1518 C C . THR A 1 183 ? -6.128 -4.541 -5.137 1.00 59.78 183 THR A C 1
ATOM 1520 O O . THR A 1 183 ? -6.846 -5.320 -4.515 1.00 59.78 183 THR A O 1
ATOM 1523 N N . TYR A 1 184 ? -6.328 -3.220 -5.138 1.00 60.94 184 TYR A N 1
ATOM 1524 C CA . TYR A 1 184 ? -7.286 -2.585 -4.253 1.00 60.94 184 TYR A CA 1
ATOM 1525 C C . TYR A 1 184 ? -8.726 -3.003 -4.571 1.00 60.94 184 TYR A C 1
ATOM 1527 O O . TYR A 1 184 ? -9.275 -2.717 -5.637 1.00 60.94 184 TYR A O 1
ATOM 1535 N N . ARG A 1 185 ? -9.361 -3.651 -3.595 1.00 64.00 185 ARG A N 1
ATOM 1536 C CA . ARG A 1 185 ? -10.805 -3.886 -3.544 1.00 64.00 185 ARG A CA 1
ATOM 1537 C C . ARG A 1 185 ? -11.298 -3.485 -2.169 1.00 64.00 185 ARG A C 1
ATOM 1539 O O . ARG A 1 185 ? -10.767 -3.977 -1.177 1.00 64.00 185 ARG A O 1
ATOM 1546 N N . SER A 1 186 ? -12.316 -2.628 -2.112 1.00 61.00 186 SER A N 1
ATOM 1547 C CA . SER A 1 186 ? -12.913 -2.240 -0.836 1.00 61.00 186 SER A CA 1
ATOM 1548 C C . SER A 1 186 ? -13.519 -3.449 -0.124 1.00 61.00 186 SER A C 1
ATOM 1550 O O . SER A 1 186 ? -14.041 -4.361 -0.772 1.00 61.00 186 SER A O 1
ATOM 1552 N N . VAL A 1 187 ? -13.517 -3.409 1.211 1.00 64.25 187 VAL A N 1
ATOM 1553 C CA . VAL A 1 187 ? -14.154 -4.421 2.073 1.00 64.25 187 VAL A CA 1
ATOM 1554 C C . VAL A 1 187 ? -15.576 -4.743 1.595 1.00 64.25 187 VAL A C 1
ATOM 1556 O O . VAL A 1 187 ? -15.934 -5.907 1.453 1.00 64.25 187 VAL A O 1
ATOM 1559 N N . SER A 1 188 ? -16.355 -3.716 1.235 1.00 63.69 188 SER A N 1
ATOM 1560 C CA . SER A 1 188 ? -17.741 -3.837 0.757 1.00 63.69 188 SER A CA 1
ATOM 1561 C C . SER A 1 188 ? -17.929 -4.629 -0.545 1.00 63.69 188 SER A C 1
ATOM 1563 O O . SER A 1 188 ? -19.039 -5.071 -0.827 1.00 63.69 188 SER A O 1
ATOM 1565 N N . LEU A 1 189 ? -16.881 -4.806 -1.355 1.00 61.50 189 LEU A N 1
ATOM 1566 C CA . LEU A 1 189 ? -16.938 -5.519 -2.638 1.00 61.50 189 LEU A CA 1
ATOM 1567 C C . LEU A 1 189 ? -16.495 -6.986 -2.526 1.00 61.50 189 LEU A C 1
ATOM 1569 O O . LEU A 1 189 ? -16.519 -7.725 -3.516 1.00 61.50 189 LEU A O 1
ATOM 1573 N N . ARG A 1 190 ? -16.088 -7.433 -1.334 1.00 62.50 190 ARG A N 1
ATOM 1574 C CA . ARG A 1 190 ? -15.683 -8.816 -1.082 1.00 62.50 190 ARG A CA 1
ATOM 1575 C C . ARG A 1 190 ? -16.919 -9.654 -0.790 1.00 62.50 190 ARG A C 1
ATOM 1577 O O . ARG A 1 190 ? -17.385 -9.739 0.336 1.00 62.50 190 ARG A O 1
ATOM 1584 N N . THR A 1 191 ? -17.466 -10.263 -1.838 1.00 52.84 191 THR A N 1
ATOM 1585 C CA . THR A 1 191 ? -18.485 -11.310 -1.686 1.00 52.84 191 THR A CA 1
ATOM 1586 C C . THR A 1 191 ? -17.864 -12.505 -0.953 1.00 52.84 191 THR A C 1
ATOM 1588 O O . THR A 1 191 ? -16.724 -12.860 -1.249 1.00 52.84 191 THR A O 1
ATOM 1591 N N . ASP A 1 192 ? -18.600 -13.113 -0.014 1.00 48.72 192 ASP A N 1
ATOM 1592 C CA . ASP A 1 192 ? -18.219 -14.168 0.957 1.00 48.72 192 ASP A CA 1
ATOM 1593 C C . ASP A 1 192 ? -17.441 -15.402 0.429 1.00 48.72 192 ASP A C 1
ATOM 1595 O O . ASP A 1 192 ? -17.116 -16.318 1.181 1.00 48.72 192 ASP A O 1
ATOM 1599 N N . LYS A 1 193 ? -17.087 -15.455 -0.858 1.00 39.38 193 LYS A N 1
ATOM 1600 C CA . LYS A 1 193 ? -16.333 -16.536 -1.509 1.00 39.38 193 LYS A CA 1
ATOM 1601 C C . LYS A 1 193 ? -14.869 -16.680 -1.080 1.00 39.38 193 LYS A C 1
ATOM 1603 O O . LYS A 1 193 ? -14.236 -17.645 -1.494 1.00 39.38 193 LYS A O 1
ATOM 1608 N N . TYR A 1 194 ? -14.335 -15.767 -0.270 1.00 43.72 194 TYR A N 1
ATOM 1609 C CA . TYR A 1 194 ? -12.963 -15.838 0.247 1.00 43.72 194 TYR A CA 1
ATOM 1610 C C . TYR A 1 194 ? -12.886 -15.871 1.782 1.00 43.72 194 TYR A C 1
ATOM 1612 O O . TYR A 1 194 ? -11.864 -15.482 2.345 1.00 43.72 194 TYR A O 1
ATOM 1620 N N . LYS A 1 195 ? -13.895 -16.441 2.464 1.00 39.31 195 LYS A N 1
ATOM 1621 C CA . LYS A 1 195 ? -13.681 -17.100 3.769 1.00 39.31 195 LYS A CA 1
ATOM 1622 C C . LYS A 1 195 ? -12.794 -18.341 3.571 1.00 39.31 195 LYS A C 1
ATOM 1624 O O . LYS A 1 195 ? -13.238 -19.481 3.636 1.00 39.31 195 LYS A O 1
ATOM 1629 N N . GLY A 1 196 ? -11.532 -18.118 3.217 1.00 35.06 196 GLY A N 1
ATOM 1630 C CA . GLY A 1 196 ? -10.511 -19.154 3.151 1.00 35.06 196 GLY A CA 1
ATOM 1631 C C . GLY A 1 196 ? -9.982 -19.413 4.554 1.00 35.06 196 GLY A C 1
ATOM 1632 O O . GLY A 1 196 ? -9.443 -18.499 5.171 1.00 35.06 196 GLY A O 1
ATOM 1633 N N . LEU A 1 197 ? -10.111 -20.663 5.006 1.00 31.47 197 LEU A N 1
ATOM 1634 C CA . LEU A 1 197 ? -9.814 -21.191 6.346 1.00 31.47 197 LEU A CA 1
ATOM 1635 C C . LEU A 1 197 ? -10.950 -21.034 7.371 1.00 31.47 197 LEU A C 1
ATOM 1637 O O . LEU A 1 197 ? -10.724 -20.605 8.503 1.00 31.47 197 LEU A O 1
ATOM 1641 N N . GLU A 1 198 ? -12.150 -21.491 7.007 1.00 31.11 198 GLU A N 1
ATOM 1642 C CA . GLU A 1 198 ? -12.813 -22.452 7.897 1.00 31.11 198 GLU A CA 1
ATOM 1643 C C . GLU A 1 198 ? -12.003 -23.759 7.813 1.00 31.11 198 GLU A C 1
ATOM 1645 O O . GLU A 1 198 ? -11.947 -24.409 6.766 1.00 31.11 198 GLU A O 1
ATOM 1650 N N . LYS A 1 199 ? -11.267 -24.062 8.883 1.00 33.09 199 LYS A N 1
ATOM 1651 C CA . LYS A 1 199 ? -10.941 -25.437 9.259 1.00 33.09 199 LYS A CA 1
ATOM 1652 C C . LYS A 1 199 ? -11.893 -25.825 10.374 1.00 33.09 199 LYS A C 1
ATOM 1654 O O . LYS A 1 199 ? -12.120 -24.946 11.236 1.00 33.09 199 LYS A O 1
#

Foldseek 3Di:
DDDDPFLLCVCCVQQHVCLSVDPDVVVNLVSLVVSVVVLQVVVVVVLAWEWEAELQGTDDISPDPDDPVPDDVPDSHRPQPVNHQYAYRHDSLLRVLSCQVSVSDWDKAFDQAADPVLQQPQCPPPPQWDDDVNGTGRPCVPVVVVLVPVPGDDDRPSSPDDRDDIDIQHSQQRAPDSNSPRPHDDPVRDDPPRPPDPD

Radius of gyration: 21.81 Å; chains: 1; bounding box: 44×42×73 Å

Organism: NCBI:txid1095777

Secondary structure (DSSP, 8-state):
----SSSTTHHHHHT-TTTTT---HHHHHHHHHHHHHHHHHHHHHTT--EEEE-SSSEEEE-S----TT---TTS---TTTTS-EEEE-SSHHHHHHHHHHTTS---EEEP----STTTTTTGGG-TTEEEETTEEEEGGGSHHHHTTSTTS-----GGGPPP--EEEPPGGG-BSSTT--B----GGG--GGG-TT--

Sequence (199 aa):
MGEAKTPFYLCDLIFHEDFTDCEDPVTWYVLMINRLRDFAATASMNQERVLIYDAKGLVYDTATPYSDEDRDDDELSIVNYNNPKVIDAYDPWTAIASLIKERFIHIWGKYPTFSEENKTHGCKNCIFNTQKKGEPFCIAWDYKNAQREWEKPCFWLTNGEKMKAHHYVYSDEVMRDMSHRVTYRSVSLRTDKYKGLEK